Protein AF-A0A4Q5QI36-F1 (afdb_monomer)

Radius of gyration: 21.76 Å; Cα contacts (8 Å, |Δi|>4): 355; chains: 1; bounding box: 62×80×51 Å

Solvent-accessible surface area (backbone atoms only — not comparable to full-atom values): 14796 Å² total; per-residue (Å²): 143,81,88,81,86,78,83,83,77,91,85,75,80,83,80,76,72,63,52,62,67,91,68,77,52,73,36,65,41,20,37,70,65,61,63,38,72,50,68,63,51,52,63,40,48,23,47,51,51,49,54,47,53,77,42,38,65,61,26,56,36,39,59,70,73,45,67,58,65,74,35,78,66,47,61,80,45,74,47,31,76,47,81,44,52,45,66,82,57,42,58,80,94,42,50,67,62,47,51,55,38,48,55,57,46,38,69,38,72,45,76,47,77,47,66,47,100,81,70,45,83,44,67,50,78,46,55,62,37,46,76,51,67,64,94,74,80,57,87,84,35,48,32,38,40,35,28,46,44,73,56,52,46,70,60,36,54,53,45,54,41,92,87,76,63,46,70,38,68,53,25,56,44,51,44,60,52,43,60,66,42,92,43,47,58,32,28,51,50,50,47,49,54,33,52,30,56,92,69,77,59,86,88,75,56,69,66,59,54,26,38,42,60,44,38,65,93,47,52,93,48,66,68,52,38,41,62,72,46,47,48,56,28,28,58,53,24,58,39,40,44,99,62,69,62,64,78,84,45,92,91,94

Structure (mmCIF, N/CA/C/O backbone):
data_AF-A0A4Q5QI36-F1
#
_entry.id   AF-A0A4Q5QI36-F1
#
loop_
_atom_site.group_PDB
_atom_site.id
_atom_site.type_symbol
_atom_site.label_atom_id
_atom_site.label_alt_id
_atom_site.label_comp_id
_atom_site.label_asym_id
_atom_site.label_entity_id
_atom_site.label_seq_id
_atom_site.pdbx_PDB_ins_code
_atom_site.Cartn_x
_atom_site.Cartn_y
_atom_site.Cartn_z
_atom_site.occupancy
_atom_site.B_iso_or_equiv
_atom_site.auth_seq_id
_atom_site.auth_comp_id
_atom_site.auth_asym_id
_atom_site.auth_atom_id
_atom_site.pdbx_PDB_model_num
ATOM 1 N N . MET A 1 1 ? 38.134 -53.741 -18.540 1.00 41.22 1 MET A N 1
ATOM 2 C CA . MET A 1 1 ? 38.102 -52.370 -19.099 1.00 41.22 1 MET A CA 1
ATOM 3 C C . MET A 1 1 ? 36.891 -52.255 -20.006 1.00 41.22 1 MET A C 1
ATOM 5 O O . MET A 1 1 ? 36.886 -52.878 -21.055 1.00 41.22 1 MET A O 1
ATOM 9 N N . ALA A 1 2 ? 35.866 -51.510 -19.598 1.00 34.34 2 ALA A N 1
ATOM 10 C CA . ALA A 1 2 ? 34.751 -51.136 -20.464 1.00 34.34 2 ALA A CA 1
ATOM 11 C C . ALA A 1 2 ? 34.454 -49.654 -20.208 1.00 34.34 2 ALA A C 1
ATOM 13 O O . ALA A 1 2 ? 34.106 -49.267 -19.093 1.00 34.34 2 ALA A O 1
ATOM 14 N N . LYS A 1 3 ? 34.716 -48.824 -21.222 1.00 37.56 3 LYS A N 1
ATOM 15 C CA . LYS A 1 3 ? 34.447 -47.384 -21.228 1.00 37.56 3 LYS A CA 1
ATOM 16 C C . LYS A 1 3 ? 32.935 -47.176 -21.333 1.00 37.56 3 LYS A C 1
ATOM 18 O O . LYS A 1 3 ? 32.303 -47.708 -22.236 1.00 37.56 3 LYS A O 1
ATOM 23 N N . SER A 1 4 ? 32.372 -46.409 -20.403 1.00 31.91 4 SER A N 1
ATOM 24 C CA . SER A 1 4 ? 31.012 -45.876 -20.494 1.00 31.91 4 SER A CA 1
ATOM 25 C C . SER A 1 4 ? 31.078 -44.533 -21.216 1.00 31.91 4 SER A C 1
ATOM 27 O O . SER A 1 4 ? 31.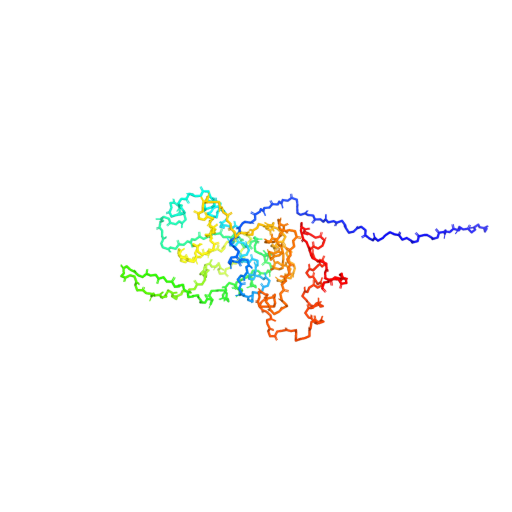404 -43.519 -20.596 1.00 31.91 4 SER A O 1
ATOM 29 N N . ASP A 1 5 ? 30.731 -44.519 -22.499 1.00 35.47 5 ASP A N 1
ATOM 30 C CA . ASP A 1 5 ? 30.507 -43.294 -23.264 1.00 35.47 5 ASP A CA 1
ATOM 31 C C . ASP A 1 5 ? 29.222 -42.605 -22.781 1.00 35.47 5 ASP A C 1
ATOM 33 O O . ASP A 1 5 ? 28.105 -42.970 -23.150 1.00 35.47 5 ASP A O 1
ATOM 37 N N . LYS A 1 6 ? 29.365 -41.586 -21.926 1.00 35.84 6 LYS A N 1
ATOM 38 C CA . LYS A 1 6 ? 28.281 -40.635 -21.652 1.00 35.84 6 LYS A CA 1
ATOM 39 C C . LYS A 1 6 ? 28.318 -39.544 -22.714 1.00 35.84 6 LYS A C 1
ATOM 41 O O . LYS A 1 6 ? 29.078 -38.586 -22.611 1.00 35.84 6 LYS A O 1
ATOM 46 N N . VAL A 1 7 ? 27.468 -39.690 -23.725 1.00 34.59 7 VAL A N 1
ATOM 47 C CA . VAL A 1 7 ? 27.177 -38.628 -24.690 1.00 34.59 7 VAL A CA 1
ATOM 48 C C . VAL A 1 7 ? 26.411 -37.520 -23.966 1.00 34.59 7 VAL A C 1
ATOM 50 O O . VAL A 1 7 ? 25.253 -37.684 -23.582 1.00 34.59 7 VAL A O 1
ATOM 53 N N . GLY A 1 8 ? 27.080 -36.389 -23.753 1.00 36.81 8 GLY A N 1
ATOM 54 C CA . GLY A 1 8 ? 26.454 -35.164 -23.277 1.00 36.81 8 GLY A CA 1
ATOM 55 C C . GLY A 1 8 ? 25.550 -34.557 -24.348 1.00 36.81 8 GLY A C 1
ATOM 56 O O . GLY A 1 8 ? 25.963 -34.359 -25.489 1.00 36.81 8 GLY A O 1
ATOM 57 N N . LYS A 1 9 ? 24.323 -34.212 -23.959 1.00 31.83 9 LYS A N 1
ATOM 58 C CA . LYS A 1 9 ? 23.523 -33.180 -24.624 1.00 31.83 9 LYS A CA 1
ATOM 59 C C . LYS A 1 9 ? 22.982 -32.237 -23.558 1.00 31.83 9 LYS A C 1
ATOM 61 O O . LYS A 1 9 ? 21.978 -32.519 -22.909 1.00 31.83 9 LYS A O 1
ATOM 66 N N . GLU A 1 10 ? 23.661 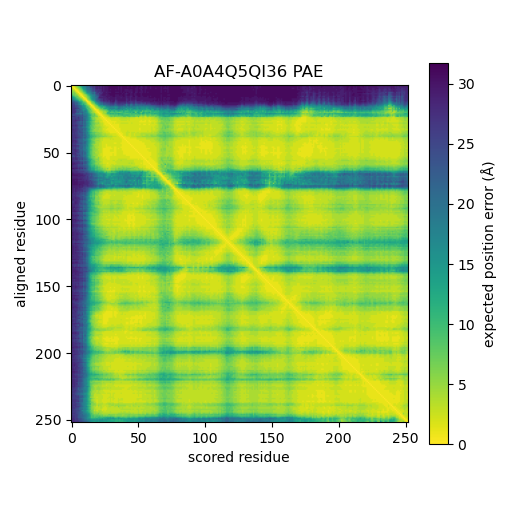-31.109 -23.380 1.00 41.34 10 GLU A N 1
ATOM 67 C CA . GLU A 1 10 ? 23.023 -29.921 -22.826 1.00 41.34 10 GLU A CA 1
ATOM 68 C C . GLU A 1 10 ? 22.033 -29.376 -23.857 1.00 41.34 10 GLU A C 1
ATOM 70 O O . GLU A 1 10 ? 22.386 -29.195 -25.020 1.00 41.34 10 GLU A O 1
ATOM 75 N N . THR A 1 11 ? 20.797 -29.107 -23.436 1.00 38.16 11 THR A N 1
ATOM 76 C CA . THR A 1 11 ? 20.191 -27.759 -23.398 1.00 38.16 11 THR A CA 1
ATOM 77 C C . THR A 1 11 ? 18.665 -27.850 -23.412 1.00 38.16 11 THR A C 1
ATOM 79 O O . THR A 1 11 ? 18.039 -27.994 -24.453 1.00 38.16 11 THR A O 1
ATOM 82 N N . VAL A 1 12 ? 18.038 -27.637 -22.252 1.00 39.81 12 VAL A N 1
ATOM 83 C CA . VAL A 1 12 ? 16.711 -27.008 -22.179 1.00 39.81 12 VAL A CA 1
ATOM 84 C C . VAL A 1 12 ? 16.737 -26.078 -20.974 1.00 39.81 12 VAL A C 1
ATOM 86 O O . VAL A 1 12 ? 16.910 -26.514 -19.838 1.00 39.81 12 VAL A O 1
ATOM 89 N N . LYS A 1 13 ? 16.626 -24.774 -21.248 1.00 42.88 13 LYS A N 1
ATOM 90 C CA . LYS A 1 13 ? 16.424 -23.687 -20.281 1.00 42.88 13 LYS A CA 1
ATOM 91 C C . LYS A 1 13 ? 15.630 -24.181 -19.066 1.00 42.88 13 LYS A C 1
ATOM 93 O O . LYS A 1 13 ? 14.534 -24.705 -19.248 1.00 42.88 13 LYS A O 1
ATOM 98 N N . ARG A 1 14 ? 16.173 -23.997 -17.851 1.00 43.84 14 ARG A N 1
ATOM 99 C CA . ARG A 1 14 ? 15.492 -24.259 -16.567 1.00 43.84 14 ARG A CA 1
ATOM 100 C C . ARG A 1 14 ? 14.017 -23.849 -16.677 1.00 43.84 14 ARG A C 1
ATOM 102 O O . ARG A 1 14 ? 13.726 -22.653 -16.679 1.00 43.84 14 ARG A O 1
ATOM 109 N N . LYS A 1 15 ? 13.096 -24.816 -16.773 1.00 44.59 15 LYS A N 1
ATOM 110 C CA . LYS A 1 15 ? 11.664 -24.574 -16.561 1.00 44.59 15 LYS A CA 1
ATOM 111 C C . LYS A 1 15 ? 11.532 -24.123 -15.107 1.00 44.59 15 LYS A C 1
ATOM 113 O O . LYS A 1 15 ? 11.528 -24.954 -14.207 1.00 44.59 15 LYS A O 1
ATOM 118 N N . ARG A 1 16 ? 11.533 -22.811 -14.859 1.00 53.97 16 ARG A N 1
ATOM 119 C CA . ARG A 1 16 ? 11.192 -22.279 -13.537 1.00 53.97 16 ARG A CA 1
ATOM 120 C C . ARG A 1 16 ? 9.712 -22.587 -13.330 1.00 53.97 16 ARG A C 1
ATOM 122 O O . ARG A 1 16 ? 8.874 -22.085 -14.072 1.00 53.97 16 ARG A O 1
ATOM 129 N N . ILE A 1 17 ? 9.418 -23.488 -12.401 1.00 58.16 17 ILE A N 1
ATOM 130 C CA . ILE A 1 17 ? 8.047 -23.816 -12.017 1.00 58.16 17 ILE A CA 1
ATOM 131 C C . ILE A 1 17 ? 7.540 -22.629 -11.198 1.00 58.16 17 ILE A C 1
ATOM 133 O O . ILE A 1 17 ? 8.128 -22.310 -10.167 1.00 58.16 17 ILE A O 1
ATOM 137 N N . ILE A 1 18 ? 6.494 -21.957 -11.681 1.00 68.12 18 ILE A N 1
ATOM 138 C CA . ILE A 1 18 ? 5.835 -20.884 -10.931 1.00 68.12 18 ILE A CA 1
ATOM 139 C C . ILE A 1 18 ? 5.087 -21.538 -9.770 1.00 68.12 18 ILE A C 1
ATOM 141 O O . ILE A 1 18 ? 4.196 -22.359 -9.996 1.00 68.12 18 ILE A O 1
ATOM 145 N N . MET A 1 19 ? 5.443 -21.180 -8.539 1.00 72.25 19 MET A N 1
ATOM 146 C CA . MET A 1 19 ? 4.764 -21.654 -7.336 1.00 72.25 19 MET A CA 1
ATOM 147 C C . MET A 1 19 ? 3.793 -20.578 -6.867 1.00 72.25 19 MET A C 1
ATOM 149 O O . MET A 1 19 ? 4.156 -19.678 -6.110 1.00 72.25 19 MET A O 1
ATOM 153 N N . LEU A 1 20 ? 2.556 -20.650 -7.359 1.00 78.75 20 LEU A N 1
ATOM 154 C CA . LEU A 1 20 ? 1.493 -19.788 -6.853 1.00 78.75 20 LEU A CA 1
ATOM 155 C C . LEU A 1 20 ? 1.064 -20.245 -5.450 1.00 78.75 20 LEU A C 1
ATOM 157 O O . LEU A 1 20 ? 1.081 -21.446 -5.180 1.00 78.75 20 LEU A O 1
ATOM 161 N N . PRO A 1 21 ? 0.624 -19.315 -4.587 1.00 76.62 21 PRO A N 1
ATOM 162 C CA . PRO A 1 21 ? 0.005 -19.661 -3.313 1.00 76.62 21 PRO A CA 1
ATOM 163 C C . PRO A 1 21 ? -1.187 -20.615 -3.488 1.00 76.62 21 PRO A C 1
ATOM 165 O O . PRO A 1 21 ? -1.976 -20.456 -4.428 1.00 76.62 21 PRO A O 1
ATOM 168 N N . GLU A 1 22 ? -1.318 -21.580 -2.572 1.00 75.31 22 GLU A N 1
ATOM 169 C CA . GLU A 1 22 ? -2.447 -22.525 -2.523 1.00 75.31 22 GLU A CA 1
ATOM 170 C C . GLU A 1 22 ? -3.771 -21.792 -2.267 1.00 75.31 22 GLU A C 1
ATOM 172 O O . GLU A 1 22 ? -4.761 -22.021 -2.962 1.00 75.31 22 GLU A O 1
ATOM 177 N N . VAL A 1 23 ? -3.757 -20.845 -1.324 1.00 82.38 23 VAL A N 1
ATOM 178 C CA . VAL A 1 23 ? -4.859 -19.915 -1.053 1.00 82.38 23 VAL A CA 1
ATOM 179 C C . VAL A 1 23 ? -4.588 -18.598 -1.771 1.00 82.38 23 VAL A C 1
ATOM 181 O O . VAL A 1 23 ? -3.482 -18.067 -1.701 1.00 82.38 23 VAL A O 1
ATOM 184 N N . LYS A 1 24 ? -5.598 -18.075 -2.471 1.00 88.19 24 LYS A N 1
ATOM 185 C CA . LYS A 1 24 ? -5.510 -16.811 -3.215 1.00 88.19 24 LYS A CA 1
ATOM 186 C C . LYS A 1 24 ? -6.563 -15.842 -2.712 1.00 88.19 24 LYS A C 1
ATOM 188 O O . LYS A 1 24 ? -7.666 -15.779 -3.261 1.00 88.19 24 LYS A O 1
ATOM 193 N N . ASN A 1 25 ? -6.209 -15.071 -1.695 1.00 93.94 25 ASN A N 1
ATOM 194 C CA . ASN A 1 25 ? -7.052 -13.982 -1.243 1.00 93.94 25 ASN A CA 1
ATOM 195 C C . ASN A 1 25 ? -6.823 -12.767 -2.135 1.00 93.94 25 ASN A C 1
ATOM 197 O O . ASN A 1 25 ? -5.700 -12.293 -2.297 1.00 93.94 25 ASN A O 1
ATOM 201 N N . TYR A 1 26 ? -7.885 -12.257 -2.751 1.00 94.94 26 TYR A N 1
ATOM 202 C CA . TYR A 1 26 ? -7.774 -11.099 -3.627 1.00 94.94 26 TYR A CA 1
ATOM 203 C C . TYR A 1 26 ? -8.018 -9.807 -2.861 1.00 94.94 26 TYR A C 1
ATOM 205 O O . TYR A 1 26 ? -9.048 -9.652 -2.213 1.00 94.94 26 TYR A O 1
ATOM 213 N N . ILE A 1 27 ? -7.090 -8.868 -3.015 1.00 96.56 27 ILE A N 1
ATOM 214 C CA . ILE A 1 27 ? -7.250 -7.481 -2.602 1.00 96.56 27 ILE A CA 1
ATOM 215 C C . ILE A 1 27 ? -7.777 -6.677 -3.772 1.00 96.56 27 ILE A C 1
ATOM 217 O O . ILE A 1 27 ? -7.239 -6.756 -4.880 1.00 96.56 27 ILE A O 1
ATOM 221 N N . ILE A 1 28 ? -8.778 -5.856 -3.499 1.00 95.81 28 ILE A N 1
ATOM 222 C CA . ILE A 1 28 ?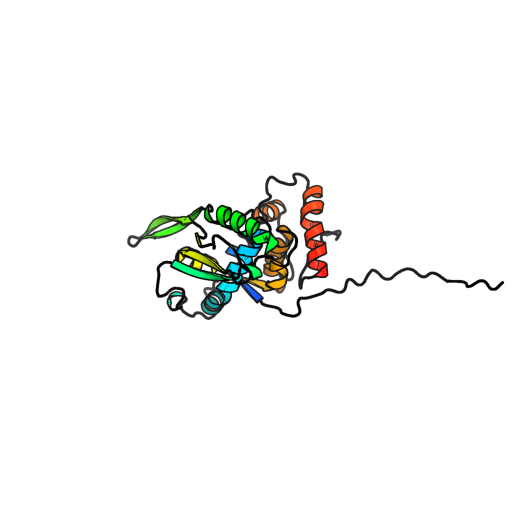 -9.178 -4.719 -4.308 1.00 95.81 28 ILE A CA 1
ATOM 223 C C . ILE A 1 28 ? -8.749 -3.459 -3.566 1.00 95.81 28 ILE A C 1
ATOM 225 O O . ILE A 1 28 ? -8.971 -3.342 -2.364 1.00 95.81 28 ILE A O 1
ATOM 229 N N . GLN A 1 29 ? -8.117 -2.524 -4.270 1.00 95.81 29 GLN A N 1
ATOM 230 C CA . GLN A 1 29 ? -7.809 -1.204 -3.724 1.00 95.81 29 GLN A CA 1
ATOM 231 C C . GLN A 1 29 ? -7.940 -0.121 -4.801 1.00 95.81 29 GLN A C 1
ATOM 233 O O . GLN A 1 29 ? -7.718 -0.413 -5.983 1.00 95.81 29 GLN A O 1
ATOM 238 N N . PRO A 1 30 ? -8.247 1.130 -4.427 1.00 95.44 30 PRO A N 1
ATOM 239 C CA . PRO A 1 30 ? -8.275 2.242 -5.370 1.00 95.44 30 PRO A CA 1
ATOM 240 C C . PRO A 1 30 ? -6.905 2.473 -6.031 1.00 95.44 30 PRO A C 1
ATOM 242 O O . PRO A 1 30 ? -5.860 2.366 -5.384 1.00 95.44 30 PRO A O 1
ATOM 245 N N . ASN A 1 31 ? -6.876 2.882 -7.302 1.00 94.75 31 ASN A N 1
ATOM 246 C CA . ASN A 1 31 ? -5.618 3.197 -7.990 1.00 94.75 31 ASN A CA 1
ATOM 247 C C . ASN A 1 31 ? -4.883 4.379 -7.352 1.00 94.75 31 ASN A C 1
ATOM 249 O O . ASN A 1 31 ? -3.656 4.421 -7.424 1.00 94.75 31 ASN A O 1
ATOM 253 N N . ARG A 1 32 ? -5.600 5.300 -6.690 1.00 93.06 32 ARG A N 1
ATOM 254 C CA . ARG A 1 32 ? -4.982 6.379 -5.903 1.00 93.06 32 ARG A CA 1
ATOM 255 C C . ARG A 1 32 ? -4.087 5.829 -4.786 1.00 93.06 32 ARG A C 1
ATOM 257 O O . ARG A 1 32 ? -3.051 6.413 -4.511 1.00 93.06 32 ARG A O 1
ATOM 264 N N . ILE A 1 33 ? -4.440 4.674 -4.215 1.00 95.00 33 ILE A N 1
ATOM 265 C CA . ILE A 1 33 ? -3.6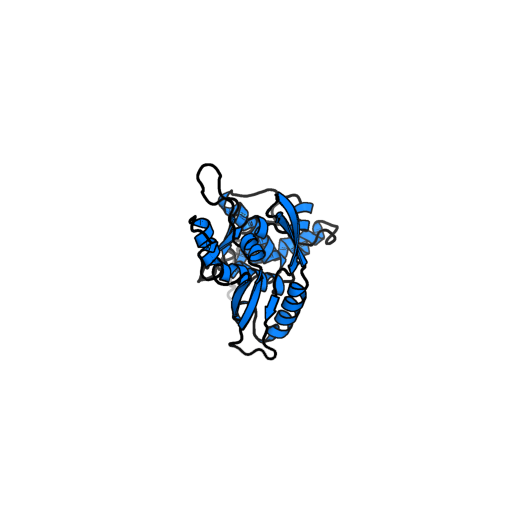43 3.977 -3.199 1.00 95.00 33 ILE A CA 1
ATOM 266 C C . ILE A 1 33 ? -2.496 3.195 -3.844 1.00 95.00 33 ILE A C 1
ATOM 268 O O . ILE A 1 33 ? -1.353 3.280 -3.399 1.00 95.00 33 ILE A O 1
ATOM 272 N N . THR A 1 34 ? -2.769 2.472 -4.934 1.00 95.31 34 THR A N 1
ATOM 273 C CA . THR A 1 34 ? -1.728 1.746 -5.684 1.00 95.31 34 THR A CA 1
ATOM 274 C C . THR A 1 34 ? -0.595 2.667 -6.124 1.00 95.31 34 THR A C 1
ATOM 276 O O . THR A 1 34 ? 0.572 2.349 -5.907 1.00 95.31 34 THR A O 1
ATOM 279 N N . ASN A 1 35 ? -0.944 3.820 -6.689 1.00 93.31 35 ASN A N 1
ATOM 280 C CA . ASN A 1 35 ? -0.005 4.773 -7.274 1.00 93.31 35 ASN A CA 1
ATOM 281 C C . ASN A 1 35 ? 0.446 5.863 -6.289 1.00 93.31 35 ASN A C 1
ATOM 283 O O . ASN A 1 35 ? 1.170 6.767 -6.700 1.00 93.31 35 ASN A O 1
ATOM 287 N N . ALA A 1 36 ? 0.027 5.798 -5.019 1.00 92.25 36 ALA A N 1
ATOM 288 C CA . ALA A 1 36 ? 0.427 6.765 -4.000 1.00 92.25 36 ALA A CA 1
ATOM 289 C C . ALA A 1 36 ? 1.954 6.816 -3.860 1.00 92.25 36 ALA A C 1
ATOM 291 O O . ALA A 1 36 ? 2.622 5.787 -3.951 1.00 92.25 36 ALA A O 1
ATOM 292 N N . VAL A 1 37 ? 2.499 8.002 -3.605 1.00 91.31 37 VAL A N 1
ATOM 293 C CA . VAL A 1 37 ? 3.936 8.218 -3.407 1.00 91.31 37 VAL A CA 1
ATOM 294 C C . VAL A 1 37 ? 4.262 8.069 -1.926 1.00 91.31 37 VAL A C 1
ATOM 296 O O . VAL A 1 37 ? 3.795 8.851 -1.103 1.00 91.31 37 VAL A O 1
ATOM 299 N N . TYR A 1 38 ? 5.051 7.053 -1.578 1.00 90.56 38 TYR A N 1
ATOM 300 C CA . TYR A 1 38 ? 5.525 6.828 -0.213 1.00 90.56 38 TYR A CA 1
ATOM 301 C C . TYR A 1 38 ? 6.795 5.961 -0.200 1.00 90.56 38 TYR A C 1
ATOM 303 O O . TYR A 1 38 ? 7.030 5.171 -1.114 1.00 90.56 38 TYR A O 1
ATOM 311 N N . SER A 1 39 ? 7.613 6.084 0.854 1.00 90.00 39 SER A N 1
ATOM 312 C CA . SER A 1 39 ? 8.855 5.310 1.028 1.00 90.00 39 SER A CA 1
ATOM 313 C C . SER A 1 39 ? 8.789 4.431 2.277 1.00 90.00 39 SER A C 1
ATOM 315 O O . SER A 1 39 ? 9.452 4.676 3.280 1.00 90.00 39 SER A O 1
ATOM 317 N N . TYR A 1 40 ? 7.951 3.397 2.225 1.00 93.81 40 TYR A N 1
ATOM 318 C CA . TYR A 1 40 ? 7.812 2.440 3.323 1.00 93.81 40 TYR A CA 1
ATOM 319 C C . TYR A 1 40 ? 8.979 1.459 3.386 1.00 93.81 40 TYR A C 1
ATOM 321 O O . TYR A 1 40 ? 9.571 1.095 2.368 1.00 93.81 40 TYR A O 1
ATOM 329 N N . THR A 1 41 ? 9.307 0.996 4.589 1.00 94.81 41 THR A N 1
ATOM 330 C CA . THR A 1 41 ? 10.112 -0.213 4.790 1.00 94.81 41 THR A CA 1
ATOM 331 C C . THR A 1 41 ? 9.310 -1.456 4.390 1.00 94.81 41 THR A C 1
ATOM 333 O O . THR A 1 41 ? 8.103 -1.395 4.154 1.00 94.81 41 THR A O 1
ATOM 336 N N . LEU A 1 42 ? 9.962 -2.621 4.324 1.00 94.75 42 LEU A N 1
ATOM 337 C CA . LEU A 1 42 ? 9.251 -3.871 4.039 1.00 94.75 42 LEU A CA 1
ATOM 338 C C . LEU A 1 42 ? 8.164 -4.160 5.086 1.00 94.75 42 LEU A C 1
ATOM 340 O O . LEU A 1 42 ? 7.078 -4.601 4.730 1.00 94.75 42 LEU A O 1
ATOM 344 N N . ILE A 1 43 ? 8.447 -3.909 6.365 1.00 95.88 43 ILE A N 1
ATOM 345 C CA . ILE A 1 43 ? 7.491 -4.163 7.448 1.00 95.88 43 ILE A CA 1
ATOM 346 C C . ILE A 1 43 ? 6.320 -3.185 7.370 1.00 95.88 43 ILE A C 1
ATOM 348 O O . ILE A 1 43 ? 5.177 -3.615 7.471 1.00 95.88 43 ILE A O 1
ATOM 352 N N . GLN A 1 44 ? 6.578 -1.905 7.100 1.00 96.62 44 GLN A N 1
ATOM 353 C CA . GLN A 1 44 ? 5.516 -0.917 6.884 1.00 96.62 44 GLN A CA 1
ATOM 354 C C . GLN A 1 44 ? 4.624 -1.287 5.691 1.00 96.62 44 GLN A C 1
ATOM 356 O O . GLN A 1 44 ? 3.403 -1.220 5.790 1.00 96.62 44 GLN A O 1
ATOM 361 N N . GLU A 1 45 ? 5.207 -1.772 4.591 1.00 96.19 45 GLU A N 1
ATOM 362 C CA . GLU A 1 45 ? 4.440 -2.250 3.435 1.00 96.19 45 GLU A CA 1
ATOM 363 C C . GLU A 1 45 ? 3.585 -3.484 3.778 1.00 96.19 45 GLU A C 1
ATOM 365 O O . GLU A 1 45 ? 2.460 -3.602 3.290 1.00 96.19 45 GLU A O 1
ATOM 370 N N . LYS A 1 46 ? 4.064 -4.382 4.650 1.00 96.56 46 LYS A N 1
ATOM 371 C CA . LYS A 1 46 ? 3.285 -5.527 5.160 1.00 96.56 46 LYS A CA 1
ATOM 372 C C . LYS A 1 46 ? 2.162 -5.110 6.102 1.00 96.56 46 LYS A C 1
ATOM 374 O O . LYS A 1 46 ? 1.067 -5.657 6.004 1.00 96.56 46 LYS A O 1
ATOM 379 N N . ILE A 1 47 ? 2.409 -4.138 6.982 1.00 97.31 47 ILE A N 1
ATOM 380 C CA . ILE A 1 47 ? 1.374 -3.542 7.838 1.00 97.31 47 ILE A CA 1
ATOM 381 C C . ILE A 1 47 ? 0.288 -2.935 6.949 1.00 97.31 47 ILE A C 1
ATOM 383 O O . ILE A 1 47 ? -0.882 -3.275 7.088 1.00 97.31 47 ILE A O 1
ATOM 387 N N . PHE A 1 48 ? 0.672 -2.105 5.978 1.00 96.88 48 PHE A N 1
ATOM 388 C CA . PHE A 1 48 ? -0.273 -1.461 5.071 1.00 96.88 48 PHE A CA 1
ATOM 389 C C . PHE A 1 48 ? -1.056 -2.469 4.217 1.00 96.88 48 PHE A C 1
ATOM 391 O O . PHE A 1 48 ? -2.267 -2.351 4.057 1.00 96.88 48 PHE A O 1
ATOM 398 N N . THR A 1 49 ? -0.390 -3.507 3.706 1.00 96.94 49 THR A N 1
ATOM 399 C CA . THR A 1 49 ? -1.050 -4.578 2.943 1.00 96.94 49 THR A CA 1
ATOM 400 C C . THR A 1 49 ? -2.040 -5.361 3.812 1.00 96.94 49 THR A C 1
ATOM 402 O O . THR A 1 49 ? -3.131 -5.677 3.340 1.00 96.94 49 THR A O 1
ATOM 405 N N . ALA A 1 50 ? -1.715 -5.618 5.083 1.00 97.25 50 ALA A N 1
ATOM 406 C CA . ALA A 1 50 ? -2.647 -6.214 6.038 1.00 97.25 50 ALA A CA 1
ATOM 407 C C . ALA A 1 50 ? -3.840 -5.287 6.331 1.00 97.25 50 ALA A C 1
ATOM 409 O O . ALA A 1 50 ? -4.974 -5.747 6.286 1.00 97.25 50 ALA A O 1
ATOM 410 N N . ILE A 1 51 ? -3.628 -3.981 6.532 1.00 96.94 51 ILE A N 1
ATOM 411 C CA . ILE A 1 51 ? -4.726 -3.006 6.684 1.00 96.94 51 ILE A CA 1
ATOM 412 C C . ILE A 1 51 ? -5.685 -3.090 5.489 1.00 96.94 51 ILE A C 1
ATOM 414 O O . ILE A 1 51 ? -6.888 -3.261 5.674 1.00 96.94 51 ILE A O 1
ATOM 418 N N . MET A 1 52 ? -5.158 -3.059 4.261 1.00 97.00 52 MET A N 1
ATOM 419 C CA . MET A 1 52 ? -5.980 -3.170 3.051 1.00 97.00 52 MET A CA 1
ATOM 420 C C . MET A 1 52 ? -6.716 -4.513 2.942 1.00 97.00 52 MET A C 1
ATOM 422 O O . MET A 1 52 ? -7.816 -4.557 2.392 1.00 97.00 52 MET A O 1
ATOM 426 N N . PHE A 1 53 ? -6.147 -5.600 3.474 1.00 96.50 53 PHE A N 1
ATOM 427 C CA . PHE A 1 53 ? -6.812 -6.904 3.554 1.00 96.50 53 PHE A CA 1
ATOM 428 C C . PHE A 1 53 ? -8.013 -6.891 4.502 1.00 96.50 53 PHE A C 1
ATOM 430 O O . PHE A 1 53 ? -9.098 -7.330 4.125 1.00 96.50 53 PHE A O 1
ATOM 437 N N . TYR A 1 54 ? -7.864 -6.310 5.690 1.00 94.69 54 TYR A N 1
ATOM 438 C CA . TYR A 1 54 ? -8.963 -6.203 6.654 1.00 94.69 54 TYR A CA 1
ATOM 439 C C . TYR A 1 54 ? -10.031 -5.175 6.234 1.00 94.69 54 TYR A C 1
ATOM 441 O O . TYR A 1 54 ? -11.162 -5.237 6.706 1.00 94.69 54 TYR A O 1
ATOM 449 N N . LEU A 1 55 ? -9.716 -4.286 5.287 1.00 94.50 55 LEU A N 1
ATOM 450 C CA . LEU A 1 55 ? -10.668 -3.365 4.655 1.00 94.50 55 LEU A CA 1
ATOM 451 C C . LEU A 1 55 ? -11.394 -3.955 3.429 1.00 94.50 55 LEU A C 1
ATOM 453 O O . LEU A 1 55 ? -12.148 -3.245 2.766 1.00 94.50 55 LEU A O 1
ATOM 457 N N . GLN A 1 56 ? -11.216 -5.237 3.088 1.00 94.06 56 GLN A N 1
ATOM 458 C CA . GLN A 1 56 ? -11.869 -5.793 1.892 1.00 94.06 56 GLN A CA 1
ATOM 459 C C . GLN A 1 56 ? -13.394 -5.838 1.985 1.00 94.06 56 GLN A C 1
ATOM 461 O O . GLN A 1 56 ? -14.066 -5.654 0.973 1.00 94.06 56 GLN A O 1
ATOM 466 N N . GLU A 1 57 ? -13.951 -6.069 3.172 1.00 89.75 57 GLU A N 1
ATOM 467 C CA . GLU A 1 57 ? -15.400 -6.056 3.387 1.00 89.75 57 GLU A CA 1
ATOM 468 C C . GLU A 1 57 ? -16.010 -4.688 2.997 1.00 89.75 57 GLU A C 1
ATOM 470 O O . GLU A 1 57 ? -16.785 -4.661 2.031 1.00 89.75 57 GLU A O 1
ATOM 475 N N . PRO A 1 58 ? -15.569 -3.547 3.574 1.00 88.81 58 PRO A N 1
ATOM 476 C CA . PRO A 1 58 ? -16.093 -2.238 3.191 1.00 88.81 58 PRO A CA 1
ATOM 477 C C . PRO A 1 58 ? -15.810 -1.863 1.729 1.00 88.81 58 PRO A C 1
ATOM 479 O O . PRO A 1 58 ? -16.659 -1.261 1.068 1.00 88.81 58 PRO A O 1
ATOM 482 N N . ILE A 1 59 ? -14.659 -2.258 1.174 1.00 89.88 59 ILE A N 1
ATOM 483 C CA . ILE A 1 59 ? -14.325 -2.006 -0.240 1.00 89.88 59 ILE A CA 1
ATOM 484 C C . ILE A 1 59 ? -15.304 -2.723 -1.173 1.00 89.88 59 ILE A C 1
ATOM 486 O O . ILE A 1 59 ? -15.823 -2.133 -2.124 1.00 89.88 59 ILE A O 1
ATOM 490 N N . ASN A 1 60 ? -15.598 -3.994 -0.896 1.00 89.62 60 ASN A N 1
ATOM 491 C CA . ASN A 1 60 ? -16.540 -4.771 -1.695 1.00 89.62 60 ASN A CA 1
ATOM 492 C C . ASN A 1 60 ? -17.960 -4.194 -1.627 1.00 89.62 60 ASN A C 1
ATOM 494 O O . ASN A 1 60 ? -18.697 -4.274 -2.611 1.00 89.62 60 ASN A O 1
ATOM 498 N N . GLN A 1 61 ? -18.346 -3.593 -0.500 1.00 84.50 61 GLN A N 1
ATOM 499 C CA . GLN A 1 61 ? -19.613 -2.874 -0.391 1.00 84.50 61 GLN A CA 1
ATOM 500 C C . GLN A 1 61 ? -19.623 -1.568 -1.193 1.00 84.50 61 GLN A C 1
ATOM 502 O O . GLN A 1 61 ? -20.570 -1.334 -1.950 1.00 84.50 61 GLN A O 1
ATOM 507 N N . SER A 1 62 ? -18.543 -0.780 -1.121 1.00 81.12 62 SER A N 1
ATOM 508 C CA . SER A 1 62 ? -18.362 0.437 -1.931 1.00 81.12 62 SER A CA 1
ATOM 509 C C . SER A 1 62 ? -18.531 0.142 -3.429 1.00 81.12 62 SER A C 1
ATOM 511 O O . SER A 1 62 ? -19.255 0.847 -4.147 1.00 81.12 62 SER A O 1
ATOM 513 N N . MET A 1 63 ? -17.968 -0.982 -3.893 1.00 82.81 63 MET A N 1
ATOM 514 C CA . MET A 1 63 ? -18.114 -1.459 -5.272 1.00 82.81 63 MET A CA 1
ATOM 515 C C . MET A 1 63 ? -19.548 -1.838 -5.665 1.00 82.81 63 MET A C 1
ATOM 517 O O . MET A 1 63 ? -19.899 -1.721 -6.838 1.00 82.81 63 MET A O 1
ATOM 521 N N . LYS A 1 64 ? -20.374 -2.299 -4.720 1.00 83.00 64 LYS A N 1
ATOM 522 C CA . LYS A 1 64 ? -21.761 -2.738 -4.963 1.00 83.00 64 LYS A CA 1
ATOM 523 C C . LYS A 1 64 ? -22.785 -1.599 -4.918 1.00 83.00 64 LYS A C 1
ATOM 525 O O . LYS A 1 64 ? -23.978 -1.872 -4.960 1.00 83.00 64 LYS A O 1
ATOM 530 N N . ASN A 1 65 ? -22.342 -0.341 -4.838 1.00 70.12 65 ASN A N 1
ATOM 531 C CA . ASN A 1 65 ? -23.213 0.827 -4.634 1.00 70.12 65 ASN A CA 1
ATOM 532 C C . ASN A 1 65 ? -24.008 0.788 -3.320 1.00 70.12 65 ASN A C 1
ATOM 534 O O . ASN A 1 65 ? -25.000 1.499 -3.181 1.00 70.12 65 ASN A O 1
ATOM 538 N N . VAL A 1 66 ? -23.562 -0.009 -2.347 1.00 70.50 66 VAL A N 1
ATOM 539 C CA . VAL A 1 66 ? -24.102 0.050 -0.989 1.00 70.50 66 VAL A CA 1
ATOM 540 C C . VAL A 1 66 ? -23.518 1.286 -0.315 1.00 70.50 66 VAL A C 1
ATOM 542 O O . VAL A 1 66 ? -22.339 1.600 -0.490 1.00 70.50 66 VAL A O 1
ATOM 545 N N . ASN A 1 67 ? -24.352 2.017 0.423 1.00 64.56 67 ASN A N 1
ATOM 546 C CA . ASN A 1 67 ? -23.902 3.187 1.157 1.00 64.56 67 ASN A CA 1
ATOM 547 C C . ASN A 1 67 ? -22.942 2.741 2.272 1.00 64.56 67 ASN A C 1
ATOM 549 O O . ASN A 1 67 ? -23.372 2.202 3.288 1.00 64.56 67 ASN A O 1
ATOM 553 N N . ILE A 1 68 ? -21.644 2.982 2.076 1.00 63.78 68 ILE A N 1
ATOM 554 C CA . ILE A 1 68 ? -20.582 2.626 3.028 1.00 63.78 68 ILE A CA 1
ATOM 555 C C . ILE A 1 68 ? -20.786 3.255 4.408 1.00 63.78 68 ILE A C 1
ATOM 557 O O . ILE A 1 68 ? -20.314 2.711 5.398 1.00 63.78 68 ILE A O 1
ATOM 561 N N . HIS A 1 69 ? -21.524 4.365 4.507 1.00 60.47 69 HIS A N 1
ATOM 562 C CA . HIS A 1 69 ? -21.819 5.002 5.787 1.00 60.47 69 HIS A CA 1
ATOM 563 C C . HIS A 1 69 ? -22.839 4.219 6.626 1.00 60.47 69 HIS A C 1
ATOM 565 O O . HIS A 1 69 ? -23.044 4.581 7.779 1.00 60.47 69 HIS A O 1
ATOM 571 N N . GLN A 1 70 ? -23.472 3.177 6.071 1.00 55.97 70 GLN A N 1
ATOM 572 C CA . GLN A 1 70 ? -24.376 2.262 6.783 1.00 55.97 70 GLN A CA 1
ATOM 573 C C . GLN A 1 70 ? -23.659 1.034 7.360 1.00 55.97 70 GLN A C 1
ATOM 575 O O . GLN A 1 70 ? -24.275 0.235 8.061 1.00 55.97 70 GLN A O 1
ATOM 580 N N . LEU A 1 71 ? -22.368 0.866 7.070 1.00 63.47 71 LEU A N 1
ATOM 581 C CA . LEU A 1 71 ? -21.565 -0.204 7.644 1.00 63.47 71 LEU A CA 1
ATOM 582 C C . LEU A 1 71 ? -21.343 0.012 9.133 1.00 63.47 71 LEU A C 1
ATOM 584 O O . LEU A 1 71 ? -21.010 1.123 9.539 1.00 63.47 71 LEU A O 1
ATOM 588 N N . ASP A 1 72 ? -21.381 -1.076 9.910 1.00 61.09 72 ASP A N 1
ATOM 589 C CA . ASP A 1 72 ? -21.093 -1.063 11.352 1.00 61.09 72 ASP A CA 1
ATOM 590 C C . ASP A 1 72 ? -19.779 -0.331 11.675 1.00 61.09 72 ASP A C 1
ATOM 592 O O . ASP A 1 72 ? -19.699 0.426 12.647 1.00 61.09 72 ASP A O 1
ATOM 596 N N . LEU A 1 73 ? -18.780 -0.503 10.799 1.00 61.03 73 LEU A N 1
ATOM 597 C CA . LEU A 1 73 ? -17.460 0.123 10.873 1.00 61.03 73 LEU A CA 1
ATOM 598 C C . LEU A 1 73 ? -17.502 1.665 10.788 1.00 61.03 73 LEU A C 1
ATOM 600 O O . LEU A 1 73 ? -16.602 2.323 11.299 1.00 61.03 73 LEU A O 1
ATOM 604 N N . PHE A 1 74 ? -18.542 2.235 10.171 1.00 60.09 74 PHE A N 1
ATOM 605 C CA . PHE A 1 74 ? -18.687 3.658 9.835 1.00 60.09 74 PHE A CA 1
ATOM 606 C C . PHE A 1 74 ? -19.909 4.350 10.470 1.00 60.09 74 PHE A C 1
ATOM 608 O O . PHE A 1 74 ? -20.024 5.578 10.369 1.00 60.09 74 PHE A O 1
ATOM 615 N N . THR A 1 75 ? -20.818 3.595 11.099 1.00 55.88 75 THR A N 1
ATOM 616 C CA . THR A 1 75 ? -22.070 4.104 11.697 1.00 55.88 75 THR A CA 1
ATOM 617 C C . THR A 1 75 ? -21.955 4.564 13.148 1.00 55.88 75 THR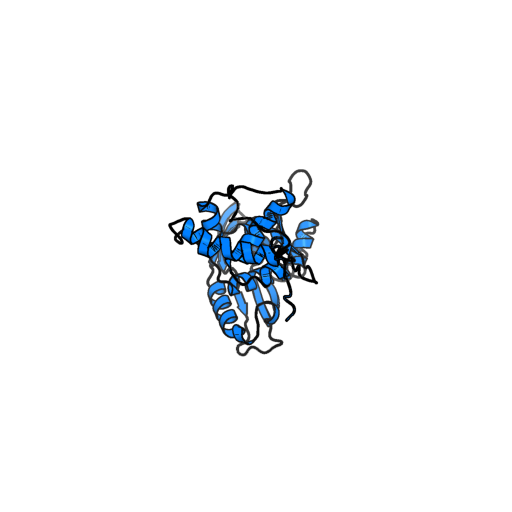 A C 1
ATOM 619 O O . THR A 1 75 ? -22.752 5.391 13.578 1.00 55.88 75 THR A O 1
ATOM 622 N N . LYS A 1 76 ? -21.020 4.016 13.937 1.00 59.94 76 LYS A N 1
ATOM 623 C CA . LYS A 1 76 ? -21.026 4.177 15.409 1.00 59.94 76 LYS A CA 1
ATOM 624 C C . LYS A 1 76 ? -20.007 5.187 15.942 1.00 59.94 76 LYS A C 1
ATOM 626 O O . LYS A 1 76 ? -20.089 5.574 17.103 1.00 59.94 76 LYS A O 1
ATOM 631 N N . SER A 1 77 ? -19.035 5.593 15.129 1.00 67.25 77 SER A N 1
ATOM 632 C CA . SER A 1 77 ? -17.938 6.460 15.554 1.00 67.25 77 SER A CA 1
ATOM 633 C C . SER A 1 77 ? -17.377 7.252 14.375 1.00 67.25 77 SER A C 1
ATOM 635 O O . SER A 1 77 ? -17.371 6.777 13.242 1.00 67.25 77 SER A O 1
ATOM 637 N N . GLU A 1 78 ? -16.836 8.437 14.662 1.00 78.69 78 GLU A N 1
ATOM 638 C CA . GLU A 1 78 ? -15.996 9.214 13.735 1.00 78.69 78 GLU A CA 1
ATOM 639 C C . GLU A 1 78 ? -14.667 8.511 13.405 1.00 78.69 78 GLU A C 1
ATOM 641 O O . GLU A 1 78 ? -13.899 8.967 12.554 1.00 78.69 78 GLU A O 1
ATOM 646 N N . LYS A 1 79 ? -14.379 7.389 14.074 1.00 86.75 79 LYS A N 1
ATOM 647 C CA . LYS A 1 79 ? -13.167 6.603 13.895 1.00 86.75 79 LYS A CA 1
ATOM 648 C C . LYS A 1 79 ? -13.476 5.166 13.503 1.00 86.75 79 LYS A C 1
ATOM 650 O O . LYS A 1 79 ? -14.363 4.520 14.055 1.00 86.75 79 LYS A O 1
ATOM 655 N N . VAL A 1 80 ? -12.668 4.657 12.587 1.00 90.12 80 VAL A N 1
ATOM 656 C CA . VAL A 1 80 ? -12.668 3.277 12.115 1.00 90.12 80 VAL A CA 1
ATOM 657 C C . VAL A 1 80 ? -11.594 2.504 12.869 1.00 90.12 80 VAL A C 1
ATOM 659 O O . VAL A 1 80 ? -10.454 2.964 12.957 1.00 90.12 80 VAL A O 1
ATOM 662 N N . ARG A 1 81 ? -11.948 1.330 13.404 1.00 92.69 81 ARG A N 1
ATOM 663 C CA . ARG A 1 81 ? -11.035 0.450 14.148 1.00 92.69 81 ARG A CA 1
ATOM 664 C C . ARG A 1 81 ? -10.896 -0.904 13.468 1.00 92.69 81 ARG A C 1
ATOM 666 O O . ARG A 1 81 ? -11.895 -1.542 13.154 1.00 92.69 81 ARG A O 1
ATOM 673 N N . LEU A 1 82 ? -9.658 -1.353 13.293 1.00 93.62 82 LEU A N 1
ATOM 674 C CA . LEU A 1 82 ? -9.311 -2.667 12.757 1.00 93.62 82 LEU A CA 1
ATOM 675 C C . LEU A 1 82 ? -8.464 -3.417 13.780 1.00 93.62 82 LEU A C 1
ATOM 677 O O . LEU A 1 82 ? -7.476 -2.880 14.273 1.00 93.62 82 LEU A O 1
ATOM 681 N N . THR A 1 83 ? -8.809 -4.668 14.063 1.00 95.00 83 THR A N 1
ATOM 682 C CA . THR A 1 83 ? -7.988 -5.551 14.898 1.00 95.00 83 THR A CA 1
ATOM 683 C C . THR A 1 83 ? -7.260 -6.538 14.000 1.00 95.00 83 THR A C 1
ATOM 685 O O . THR A 1 83 ? -7.900 -7.332 13.314 1.00 95.00 83 THR A O 1
ATOM 688 N N . ILE A 1 84 ? -5.927 -6.485 13.994 1.00 95.31 84 ILE A N 1
ATOM 689 C CA . ILE A 1 84 ? -5.085 -7.340 13.149 1.00 95.31 84 ILE A CA 1
ATOM 690 C C . ILE A 1 84 ? -4.179 -8.200 14.039 1.00 95.31 84 ILE A C 1
ATOM 692 O O . ILE A 1 84 ? -3.395 -7.648 14.815 1.00 95.31 84 ILE A O 1
ATOM 696 N N . PRO A 1 85 ? -4.217 -9.539 13.926 1.00 95.25 85 PRO A N 1
ATOM 697 C CA . PRO A 1 85 ? -3.267 -10.408 14.611 1.00 95.25 85 PRO A CA 1
ATOM 698 C C . PRO A 1 85 ? -1.834 -10.131 14.142 1.00 95.25 85 PRO A C 1
ATOM 700 O O . PRO A 1 85 ? -1.564 -10.101 12.941 1.00 95.25 85 PRO A O 1
ATOM 703 N N . LEU A 1 86 ? -0.879 -9.993 15.068 1.00 93.44 86 LEU A N 1
ATOM 704 C CA . LEU A 1 86 ? 0.514 -9.666 14.719 1.00 93.44 86 LEU A CA 1
ATOM 705 C C . LEU A 1 86 ? 1.163 -10.721 13.807 1.00 93.44 86 LEU A C 1
ATOM 707 O O . LEU A 1 86 ? 2.004 -10.388 12.968 1.00 93.44 86 LEU A O 1
ATOM 711 N N . ARG A 1 87 ? 0.717 -11.978 13.916 1.00 91.62 87 ARG A N 1
ATOM 712 C CA . ARG A 1 87 ? 1.165 -13.098 13.075 1.00 91.62 87 ARG A CA 1
ATOM 713 C C . ARG A 1 87 ? 0.856 -12.918 11.585 1.00 91.62 87 ARG A C 1
ATOM 715 O O . ARG A 1 87 ? 1.551 -13.506 10.762 1.00 91.62 87 ARG A O 1
ATOM 722 N N . GLU A 1 88 ? -0.154 -12.114 11.240 1.00 90.69 88 GLU A N 1
ATOM 723 C CA . GLU A 1 88 ? -0.475 -11.782 9.843 1.00 90.69 88 GLU A CA 1
ATOM 724 C C . GLU A 1 88 ? 0.580 -10.845 9.240 1.00 90.69 88 GLU A C 1
ATOM 726 O O . GLU A 1 88 ? 0.805 -10.836 8.033 1.00 90.69 88 GLU A O 1
ATOM 731 N N . ILE A 1 89 ? 1.252 -10.048 10.076 1.00 92.12 89 ILE A N 1
ATOM 732 C CA . ILE A 1 89 ? 2.217 -9.031 9.646 1.00 92.12 89 ILE A CA 1
ATOM 733 C C . ILE A 1 89 ? 3.629 -9.620 9.592 1.00 92.12 89 ILE A C 1
ATOM 735 O O . ILE A 1 89 ? 4.349 -9.447 8.603 1.00 92.12 89 ILE A O 1
ATOM 739 N N . ALA A 1 90 ? 4.050 -10.300 10.661 1.00 91.19 90 ALA A N 1
ATOM 740 C CA . ALA A 1 90 ? 5.404 -10.826 10.777 1.00 91.19 90 ALA A CA 1
ATOM 741 C C . ALA A 1 90 ? 5.493 -12.039 11.713 1.00 91.19 90 ALA A C 1
ATOM 743 O O . ALA A 1 90 ? 4.546 -12.416 12.395 1.00 91.19 90 ALA A O 1
ATOM 744 N N . LYS A 1 91 ? 6.676 -12.661 11.755 1.00 91.31 91 LYS A N 1
ATOM 745 C CA . LYS A 1 91 ? 6.970 -13.740 12.708 1.00 91.31 91 LYS A CA 1
ATOM 746 C C . LYS A 1 91 ? 7.197 -13.161 14.114 1.00 91.31 91 LYS A C 1
ATOM 748 O O . LYS A 1 91 ? 7.737 -12.059 14.196 1.00 91.31 91 LYS A O 1
ATOM 753 N N . PRO A 1 92 ? 6.951 -13.925 15.199 1.00 89.88 92 PRO A N 1
ATOM 754 C CA . PRO A 1 92 ? 7.101 -13.438 16.578 1.00 89.88 92 PRO A CA 1
ATOM 755 C C . PRO A 1 92 ? 8.437 -12.746 16.882 1.00 89.88 92 PRO A C 1
ATOM 757 O O . PRO A 1 92 ? 8.467 -11.682 17.488 1.00 89.88 92 PRO A O 1
ATOM 760 N N . ARG A 1 93 ? 9.552 -13.280 16.362 1.00 90.88 93 ARG A N 1
ATOM 761 C CA . ARG A 1 93 ? 10.896 -12.690 16.533 1.00 90.88 93 ARG A CA 1
ATOM 762 C C . ARG A 1 93 ? 11.059 -11.271 15.966 1.00 90.88 93 ARG A C 1
ATOM 764 O O . ARG A 1 93 ? 12.049 -10.624 16.266 1.00 90.88 93 ARG A O 1
ATOM 771 N N . GLN A 1 94 ? 10.146 -10.830 15.100 1.00 92.06 94 GLN A N 1
ATOM 772 C CA . GLN A 1 94 ? 10.181 -9.526 14.432 1.00 92.06 94 GLN A CA 1
ATOM 773 C C . GLN A 1 94 ? 9.175 -8.539 15.037 1.00 92.06 94 GLN A C 1
ATOM 775 O O . GLN A 1 94 ? 9.040 -7.432 14.529 1.00 92.06 94 GLN A O 1
ATOM 780 N N . TYR A 1 95 ? 8.448 -8.906 16.098 1.00 92.12 95 TYR A N 1
ATOM 781 C CA . TYR A 1 95 ? 7.432 -8.026 16.685 1.00 92.12 95 TYR A CA 1
ATOM 782 C C . TYR A 1 95 ? 8.013 -6.708 17.224 1.00 92.12 95 TYR A C 1
ATOM 784 O O . TYR A 1 95 ? 7.334 -5.687 17.155 1.00 92.12 95 TYR A O 1
ATOM 792 N N . GLY A 1 96 ? 9.282 -6.693 17.653 1.00 91.75 96 GLY A N 1
ATOM 793 C CA . GLY A 1 96 ? 9.999 -5.449 17.964 1.00 91.75 96 GLY A CA 1
ATOM 794 C C . GLY A 1 96 ? 10.098 -4.517 16.750 1.00 91.75 96 GLY A C 1
ATOM 795 O O . GLY A 1 96 ? 9.641 -3.379 16.809 1.00 91.75 96 GLY A O 1
ATOM 796 N N . GLU A 1 97 ? 10.574 -5.036 15.612 1.00 93.75 97 GLU A N 1
ATOM 797 C CA . GLU A 1 97 ? 10.657 -4.281 14.351 1.00 93.75 97 GLU A CA 1
ATOM 798 C C . GLU A 1 97 ? 9.267 -3.825 13.854 1.00 93.75 97 GLU A C 1
ATOM 800 O O . GLU A 1 97 ? 9.124 -2.752 13.269 1.00 93.75 97 GLU A O 1
ATOM 805 N N . VAL A 1 98 ? 8.216 -4.624 14.093 1.00 95.25 98 VAL A N 1
ATOM 806 C CA . VAL A 1 98 ? 6.823 -4.249 13.784 1.00 95.25 98 VAL A CA 1
ATOM 807 C C . VAL A 1 98 ? 6.376 -3.053 14.622 1.00 95.25 98 VAL A C 1
ATOM 809 O O . VAL A 1 98 ? 5.787 -2.123 14.073 1.00 95.25 98 VAL A O 1
ATOM 812 N N . LYS A 1 99 ? 6.685 -3.039 15.922 1.00 94.31 99 LYS A N 1
ATOM 813 C CA . LYS A 1 99 ? 6.345 -1.925 16.817 1.00 94.31 99 LYS A CA 1
ATOM 814 C C . LYS A 1 99 ? 7.057 -0.635 16.401 1.00 94.31 99 LYS A C 1
ATOM 816 O O . LYS A 1 99 ? 6.412 0.407 16.320 1.00 94.31 99 LYS A O 1
ATOM 821 N N . GLU A 1 100 ? 8.340 -0.709 16.053 1.00 95.00 100 GLU A N 1
ATOM 822 C CA . GLU A 1 100 ? 9.099 0.436 15.523 1.00 95.00 100 GLU A CA 1
ATOM 823 C C . GLU A 1 100 ? 8.508 0.954 14.202 1.00 95.00 100 GLU A C 1
ATOM 825 O O . GLU A 1 100 ? 8.323 2.159 14.016 1.00 95.00 100 GLU A O 1
ATOM 830 N N . ALA A 1 101 ? 8.149 0.048 13.288 1.00 96.44 101 ALA A N 1
ATOM 831 C CA . ALA A 1 101 ? 7.503 0.407 12.030 1.00 96.44 101 ALA A CA 1
ATOM 832 C C . ALA A 1 101 ? 6.157 1.118 12.252 1.00 96.44 101 ALA A C 1
ATOM 834 O O . ALA A 1 101 ? 5.883 2.111 11.576 1.00 96.44 101 ALA A O 1
ATOM 835 N N . MET A 1 102 ? 5.348 0.650 13.209 1.00 96.25 102 MET A N 1
ATOM 836 C CA . MET A 1 102 ? 4.082 1.281 13.602 1.00 96.25 102 MET A CA 1
ATOM 837 C C . MET A 1 102 ? 4.296 2.663 14.217 1.00 96.25 102 MET A C 1
ATOM 839 O O . MET A 1 102 ? 3.586 3.593 13.853 1.00 96.25 102 MET A O 1
ATOM 843 N N . GLN A 1 103 ? 5.301 2.835 15.081 1.00 95.12 103 GLN A N 1
ATOM 844 C CA . GLN A 1 103 ? 5.651 4.147 15.640 1.00 95.12 103 GLN A CA 1
ATOM 845 C C . GLN A 1 103 ? 6.015 5.150 14.538 1.00 95.12 103 GLN A C 1
ATOM 847 O O . GLN A 1 103 ? 5.527 6.278 14.536 1.00 95.12 103 GLN A O 1
ATOM 852 N N . GLN A 1 104 ? 6.815 4.730 13.555 1.00 95.25 104 GLN A N 1
ATOM 853 C CA . GLN A 1 104 ? 7.145 5.568 12.399 1.00 95.25 104 GLN A CA 1
ATOM 854 C C . GLN A 1 104 ? 5.906 5.889 11.549 1.00 95.25 104 GLN A C 1
ATOM 856 O O . GLN A 1 104 ? 5.739 7.026 11.115 1.00 95.25 104 GLN A O 1
ATOM 861 N N . MET A 1 105 ? 5.021 4.909 11.327 1.00 95.81 105 MET A N 1
ATOM 862 C CA . MET A 1 105 ? 3.770 5.119 10.588 1.00 95.81 105 MET A CA 1
ATOM 863 C C . MET A 1 105 ? 2.797 6.042 11.329 1.00 95.81 105 MET A C 1
ATOM 865 O O . MET A 1 105 ? 2.105 6.824 10.681 1.00 95.81 105 MET A O 1
ATOM 869 N N . ALA A 1 106 ? 2.773 5.998 12.664 1.00 94.88 106 ALA A N 1
ATOM 870 C CA . ALA A 1 106 ? 1.964 6.892 13.488 1.00 94.88 106 ALA A CA 1
ATOM 871 C C . ALA A 1 106 ? 2.368 8.359 13.297 1.00 94.88 106 ALA A C 1
ATOM 873 O O . ALA A 1 106 ? 1.521 9.243 13.350 1.00 94.88 106 ALA A O 1
ATOM 874 N N . GLY A 1 107 ? 3.645 8.629 13.012 1.00 93.69 107 GLY A N 1
ATOM 875 C CA . GLY A 1 107 ? 4.152 9.972 12.721 1.00 93.69 107 GLY A CA 1
ATOM 876 C C . GLY A 1 107 ? 3.769 10.530 11.344 1.00 93.69 107 GLY A C 1
ATOM 877 O O . GLY A 1 107 ? 4.086 11.683 11.053 1.00 93.69 107 GLY A O 1
ATOM 878 N N . ILE A 1 108 ? 3.105 9.754 10.477 1.00 93.19 108 ILE A N 1
ATOM 879 C CA . ILE A 1 108 ? 2.717 10.215 9.139 1.00 93.19 108 ILE A CA 1
ATOM 880 C C . ILE A 1 108 ? 1.514 11.150 9.252 1.00 93.19 108 ILE A C 1
ATOM 882 O O . ILE A 1 108 ? 0.391 10.708 9.495 1.00 93.19 108 ILE A O 1
ATOM 886 N N . VAL A 1 109 ? 1.749 12.439 9.013 1.00 92.38 109 VAL A N 1
ATOM 887 C CA . VAL A 1 109 ? 0.706 13.466 8.944 1.00 92.38 109 VAL A CA 1
ATOM 888 C C . VAL A 1 109 ? 0.198 13.601 7.511 1.00 92.38 109 VAL A C 1
ATOM 890 O O . VAL A 1 109 ? 0.978 13.753 6.570 1.00 92.38 109 VAL A O 1
ATOM 893 N N . ILE A 1 110 ? -1.120 13.600 7.349 1.00 90.56 110 ILE A N 1
ATOM 894 C CA . ILE A 1 110 ? -1.808 13.814 6.078 1.00 90.56 110 ILE A CA 1
ATOM 895 C C . ILE A 1 110 ? -2.674 15.075 6.124 1.00 90.56 110 ILE A C 1
ATOM 897 O O . ILE A 1 110 ? -3.140 15.512 7.178 1.00 90.56 110 ILE A O 1
ATOM 901 N N . ASN A 1 111 ? -2.891 15.657 4.945 1.00 91.88 111 ASN A N 1
ATOM 902 C CA . ASN A 1 111 ? -3.734 16.831 4.749 1.00 91.88 111 ASN A CA 1
ATOM 903 C C . ASN A 1 111 ? -4.897 16.451 3.835 1.00 91.88 111 ASN A C 1
ATOM 905 O O . ASN A 1 111 ? -4.680 16.158 2.661 1.00 91.88 111 ASN A O 1
ATOM 909 N N . ILE A 1 112 ? -6.120 16.483 4.358 1.00 89.44 112 ILE A N 1
ATOM 910 C CA . ILE A 1 112 ? -7.325 16.139 3.600 1.00 89.44 112 ILE A CA 1
ATOM 911 C C . ILE A 1 112 ? -8.105 17.426 3.314 1.00 89.44 112 ILE A C 1
ATOM 913 O O . ILE A 1 112 ? -8.638 18.028 4.252 1.00 89.44 112 ILE A O 1
ATOM 917 N N . PRO A 1 113 ? -8.155 17.900 2.056 1.00 90.31 113 PRO A N 1
ATOM 918 C CA . PRO A 1 113 ? -8.977 19.046 1.692 1.00 90.31 113 PRO A CA 1
ATOM 919 C C . PRO A 1 113 ? -10.468 18.679 1.725 1.00 90.31 113 PRO A C 1
ATOM 921 O O . PRO A 1 113 ? -10.849 17.590 1.306 1.00 90.31 113 PRO A O 1
ATOM 924 N N . TYR A 1 114 ? -11.310 19.597 2.199 1.00 88.75 114 TYR A N 1
ATOM 925 C CA . TYR A 1 114 ? -12.769 19.454 2.214 1.00 88.75 114 TYR A CA 1
ATOM 926 C C . TYR A 1 114 ? -13.460 20.822 2.096 1.00 88.75 114 TYR A C 1
ATOM 928 O O . TYR A 1 114 ? -12.823 21.867 2.257 1.00 88.75 114 TYR A O 1
ATOM 936 N N . LEU A 1 115 ? -14.759 20.817 1.796 1.00 90.62 115 LEU A N 1
ATOM 937 C CA . LEU A 1 115 ? -15.616 22.003 1.858 1.00 90.62 115 LEU A CA 1
ATOM 938 C C . LEU A 1 115 ? -16.392 21.980 3.174 1.00 90.62 115 LEU A C 1
ATOM 940 O O . LEU A 1 115 ? -16.971 20.952 3.520 1.00 90.62 115 LEU A O 1
ATOM 944 N N . ASP A 1 116 ? -16.376 23.084 3.919 1.00 89.81 116 ASP A N 1
ATOM 945 C CA . ASP A 1 116 ? -17.217 23.209 5.111 1.00 89.81 116 ASP A CA 1
ATOM 946 C C . ASP A 1 116 ? -18.689 23.482 4.749 1.00 89.81 116 ASP A C 1
ATOM 948 O O . ASP A 1 116 ? -19.046 23.615 3.579 1.00 89.81 116 ASP A O 1
ATOM 952 N N . ALA A 1 117 ? -19.554 23.573 5.763 1.00 90.50 117 ALA A N 1
ATOM 953 C CA . ALA A 1 117 ? -20.988 23.812 5.579 1.00 90.50 117 ALA A CA 1
ATOM 954 C C . ALA A 1 117 ? -21.324 25.117 4.826 1.00 90.50 117 ALA A C 1
ATOM 956 O O . ALA A 1 117 ? -22.448 25.272 4.365 1.00 90.50 117 ALA A O 1
ATOM 957 N N . ASN A 1 118 ? -20.368 26.044 4.693 1.00 94.44 118 ASN A N 1
ATOM 958 C CA . ASN A 1 118 ? -20.513 27.303 3.962 1.00 94.44 118 ASN A CA 1
ATOM 959 C C . ASN A 1 118 ? -19.729 27.292 2.636 1.00 94.44 118 ASN A C 1
ATOM 961 O O . ASN A 1 118 ? -19.335 28.353 2.152 1.00 94.44 118 ASN A O 1
ATOM 965 N N . GLU A 1 119 ? -19.423 26.106 2.099 1.00 91.62 119 GLU A N 1
ATOM 966 C CA . GLU A 1 119 ? -18.653 25.894 0.865 1.00 91.62 119 GLU A CA 1
ATOM 967 C C . GLU A 1 119 ? -17.235 26.492 0.890 1.00 91.62 119 GLU A C 1
ATOM 969 O O . GLU A 1 119 ? -16.587 26.670 -0.147 1.00 91.62 119 GLU A O 1
ATOM 974 N N . LYS A 1 120 ? -16.687 26.781 2.078 1.00 94.06 120 LYS A N 1
ATOM 975 C CA . LYS A 1 120 ? -15.317 27.288 2.189 1.00 94.06 120 LYS A CA 1
ATOM 976 C C . LYS A 1 120 ? -14.333 26.130 2.157 1.00 94.06 120 LYS A C 1
ATOM 978 O O . LYS A 1 120 ? -14.468 25.145 2.884 1.00 94.06 120 LYS A O 1
ATOM 983 N N . LYS A 1 121 ? -13.283 26.279 1.346 1.00 94.94 121 LYS A N 1
ATOM 984 C CA . LYS A 1 121 ? -12.172 25.321 1.279 1.00 94.94 121 LYS A CA 1
ATOM 985 C C . LYS A 1 121 ? -11.432 25.287 2.614 1.00 94.94 121 LYS A C 1
ATOM 987 O O . LYS A 1 121 ? -10.840 26.283 3.030 1.00 94.94 121 LYS A O 1
ATOM 992 N N . ARG A 1 122 ? -11.416 24.124 3.256 1.00 92.94 122 ARG A N 1
ATOM 993 C CA . ARG A 1 122 ? -10.641 23.840 4.467 1.00 92.94 122 ARG A CA 1
ATOM 994 C C . ARG A 1 122 ? -9.760 22.615 4.245 1.00 92.94 122 ARG A C 1
ATOM 996 O O . ARG A 1 122 ? -9.923 21.874 3.280 1.00 92.94 122 ARG A O 1
ATOM 1003 N N . LYS A 1 123 ? -8.793 22.410 5.138 1.00 92.69 123 LYS A N 1
ATOM 1004 C CA . LYS A 1 123 ? -7.986 21.187 5.193 1.00 92.69 123 LYS A CA 1
ATOM 1005 C C . LYS A 1 123 ? -8.013 20.623 6.607 1.00 92.69 123 LYS A C 1
ATOM 1007 O O . LYS A 1 123 ? -7.825 21.374 7.563 1.00 92.69 123 LYS A O 1
ATOM 1012 N N . LYS A 1 124 ? -8.257 19.321 6.738 1.00 90.88 124 LYS A N 1
ATOM 1013 C CA . LYS A 1 124 ? -8.088 18.578 7.989 1.00 90.88 124 LYS A CA 1
ATOM 1014 C C . LYS A 1 124 ? -6.658 18.046 8.024 1.00 90.88 124 LYS A C 1
ATOM 1016 O O . LYS A 1 124 ? -6.213 17.424 7.061 1.00 90.88 124 LYS A O 1
ATOM 1021 N N . ILE A 1 125 ? -5.942 18.341 9.103 1.00 93.31 125 ILE A N 1
ATOM 1022 C CA . ILE A 1 125 ? -4.582 17.853 9.352 1.00 93.31 125 ILE A CA 1
ATOM 1023 C C . ILE A 1 125 ? -4.705 16.763 10.411 1.00 93.31 125 ILE A C 1
ATOM 1025 O O . ILE A 1 125 ? -5.241 17.020 11.487 1.00 93.31 125 ILE A O 1
ATOM 1029 N N . THR A 1 126 ? -4.289 15.543 10.089 1.00 93.31 126 THR A N 1
ATOM 1030 C CA . THR A 1 126 ? -4.428 14.383 10.980 1.00 93.31 126 THR A CA 1
ATOM 1031 C C . THR A 1 126 ? -3.368 13.330 10.667 1.00 93.31 126 THR A C 1
ATOM 1033 O O . THR A 1 126 ? -2.660 13.446 9.668 1.00 93.31 126 THR A O 1
ATOM 1036 N N . ASN A 1 127 ? -3.241 12.317 11.513 1.00 93.62 127 ASN A N 1
ATOM 1037 C CA . ASN A 1 127 ? -2.336 11.193 11.308 1.00 93.62 127 ASN A CA 1
ATOM 1038 C C . ASN A 1 127 ? -2.984 10.155 10.382 1.00 93.62 127 ASN A C 1
ATOM 1040 O O . ASN A 1 127 ? -4.208 10.040 10.322 1.00 93.62 127 ASN A O 1
ATOM 1044 N N . LEU A 1 128 ? -2.168 9.387 9.659 1.00 92.81 128 LEU A N 1
ATOM 1045 C CA . LEU A 1 128 ? -2.672 8.335 8.774 1.00 92.81 128 LEU A CA 1
ATOM 1046 C C . LEU A 1 128 ? -3.286 7.173 9.572 1.00 92.81 128 LEU A C 1
ATOM 1048 O O . LEU A 1 128 ? -4.391 6.732 9.271 1.00 92.81 128 LEU A O 1
ATOM 1052 N N . PHE A 1 129 ? -2.577 6.703 10.601 1.00 95.69 129 PHE A N 1
ATOM 1053 C CA . PHE A 1 129 ? -3.003 5.610 11.472 1.00 95.69 129 PHE A CA 1
ATOM 1054 C C . PHE A 1 129 ? -2.552 5.873 12.908 1.00 95.69 129 PHE A C 1
ATOM 1056 O O . PHE A 1 129 ? -1.420 6.296 13.133 1.00 95.69 129 PHE A O 1
ATOM 1063 N N . ASN A 1 130 ? -3.407 5.547 13.870 1.00 95.75 130 ASN A N 1
ATOM 1064 C CA . ASN A 1 130 ? -3.052 5.390 15.274 1.00 95.75 130 ASN A CA 1
ATOM 1065 C C . ASN A 1 130 ? -2.959 3.895 15.587 1.00 95.75 130 ASN A C 1
ATOM 1067 O O . ASN A 1 130 ? -3.760 3.104 15.086 1.00 95.75 130 ASN A O 1
ATOM 1071 N N . PHE A 1 131 ? -1.997 3.511 16.420 1.00 96.12 131 PHE A N 1
ATOM 1072 C CA . PHE A 1 131 ? -1.758 2.116 16.773 1.00 96.12 131 PHE A CA 1
ATOM 1073 C C . PHE A 1 131 ? -1.839 1.941 18.284 1.00 96.12 131 PHE A C 1
ATOM 1075 O O . PHE A 1 131 ? -1.131 2.618 19.025 1.00 96.12 131 PHE A O 1
ATOM 1082 N N . ASP A 1 132 ? -2.665 0.999 18.714 1.00 94.56 132 ASP A N 1
ATOM 1083 C CA . ASP A 1 132 ? -2.682 0.465 20.069 1.00 94.56 132 ASP A CA 1
ATOM 1084 C C . ASP A 1 132 ? -2.062 -0.939 20.013 1.00 94.56 132 ASP A C 1
ATOM 1086 O O . ASP A 1 132 ? -2.576 -1.861 19.366 1.00 94.56 132 ASP A O 1
ATOM 1090 N N . VAL A 1 133 ? -0.861 -1.036 20.586 1.00 92.44 133 VAL A N 1
ATOM 1091 C CA . VAL A 1 133 ? 0.053 -2.176 20.477 1.00 92.44 133 VAL A CA 1
ATOM 1092 C C . VAL A 1 133 ? 0.319 -2.705 21.884 1.00 92.44 133 VAL A C 1
ATOM 1094 O O . VAL A 1 133 ? 0.672 -1.909 22.757 1.00 92.44 133 VAL A O 1
ATOM 1097 N N . PRO A 1 134 ? 0.255 -4.028 22.116 1.00 89.44 134 PRO A N 1
ATOM 1098 C CA . PRO A 1 134 ? 0.559 -4.587 23.427 1.00 89.44 134 PRO A CA 1
ATOM 1099 C C . PRO A 1 134 ? 2.001 -4.277 23.854 1.00 89.44 134 PRO A C 1
ATOM 1101 O O . PRO A 1 134 ? 2.932 -4.259 23.039 1.00 89.44 134 PRO A O 1
ATOM 1104 N N . GLU A 1 135 ? 2.203 -4.040 25.152 1.00 86.25 135 GLU A N 1
ATOM 1105 C CA . GLU A 1 135 ? 3.541 -3.803 25.705 1.00 86.25 135 GLU A CA 1
ATOM 1106 C C . GLU A 1 135 ? 4.438 -5.033 25.556 1.00 86.25 135 GLU A C 1
ATOM 1108 O O . GLU A 1 135 ? 5.579 -4.906 25.108 1.00 86.25 135 GLU A O 1
ATOM 1113 N N . GLN A 1 136 ? 3.888 -6.211 25.857 1.00 86.00 136 GLN A N 1
ATOM 1114 C CA . GLN A 1 136 ? 4.511 -7.514 25.656 1.00 86.00 136 GLN A CA 1
ATOM 1115 C C . GLN A 1 136 ? 3.694 -8.300 24.631 1.00 86.00 136 GLN A C 1
ATOM 1117 O O . GLN A 1 136 ? 2.493 -8.497 24.796 1.00 86.00 136 GLN A O 1
ATOM 1122 N N . ALA A 1 137 ? 4.341 -8.712 23.541 1.00 82.19 137 ALA A N 1
ATOM 1123 C CA . ALA A 1 137 ? 3.671 -9.392 22.443 1.00 82.19 137 ALA A CA 1
ATOM 1124 C C . ALA A 1 137 ? 3.822 -10.916 22.557 1.00 82.19 137 ALA A C 1
ATOM 1126 O O . ALA A 1 137 ? 4.928 -11.454 22.527 1.00 82.19 137 ALA A O 1
ATOM 1127 N N . GLU A 1 138 ? 2.689 -11.603 22.618 1.00 84.56 138 GLU A N 1
ATOM 1128 C CA . GLU A 1 138 ? 2.557 -13.054 22.612 1.00 84.56 138 GLU A CA 1
ATOM 1129 C C . GLU A 1 138 ? 2.095 -13.560 21.237 1.00 84.56 138 GLU A C 1
ATOM 1131 O O . GLU A 1 138 ? 1.758 -12.796 20.330 1.00 84.56 138 GLU A O 1
ATOM 1136 N N . TYR A 1 139 ? 2.048 -14.882 21.055 1.00 76.19 139 TYR A N 1
ATOM 1137 C CA . TYR A 1 139 ? 1.643 -15.486 19.781 1.00 76.19 139 TYR A CA 1
ATOM 1138 C C . TYR A 1 139 ? 0.226 -15.075 19.334 1.00 76.19 139 TYR A C 1
ATOM 1140 O O . TYR A 1 139 ? -0.015 -14.915 18.137 1.00 76.19 139 TYR A O 1
ATOM 1148 N N . GLN A 1 140 ? -0.695 -14.884 20.284 1.00 84.94 140 GLN A N 1
ATOM 1149 C CA . GLN A 1 140 ? -2.086 -14.491 20.020 1.00 84.94 140 GLN A CA 1
ATOM 1150 C C . GLN A 1 140 ? -2.303 -12.970 20.026 1.00 84.94 140 GLN A C 1
ATOM 1152 O O . GLN A 1 140 ? -3.422 -12.505 19.806 1.00 84.94 140 GLN A O 1
ATOM 1157 N N . SER A 1 141 ? -1.250 -12.184 20.261 1.00 91.44 141 SER A N 1
ATOM 1158 C CA . SER A 1 141 ? -1.364 -10.734 20.324 1.00 91.44 141 SER A CA 1
ATOM 1159 C C . SER A 1 141 ? -1.839 -10.138 19.003 1.00 91.44 141 SER A C 1
ATOM 1161 O O . SER A 1 141 ? -1.410 -10.523 17.910 1.00 91.44 141 SER A O 1
ATOM 1163 N N . SER A 1 142 ? -2.712 -9.147 19.130 1.00 94.44 142 SER A N 1
ATOM 1164 C CA . SER A 1 142 ? -3.233 -8.351 18.026 1.00 94.44 142 SER A CA 1
ATOM 1165 C C . SER A 1 142 ? -2.899 -6.883 18.251 1.00 94.44 142 SER A C 1
ATOM 1167 O O . SER A 1 142 ? -2.727 -6.448 19.387 1.00 94.44 142 SER A O 1
ATOM 1169 N N . VAL A 1 143 ? -2.802 -6.135 17.160 1.00 96.00 143 VAL A N 1
ATOM 1170 C CA . VAL A 1 143 ? -2.742 -4.673 17.169 1.00 96.00 143 VAL A CA 1
ATOM 1171 C C . VAL A 1 143 ? -4.128 -4.127 16.851 1.00 96.00 143 VAL A C 1
ATOM 1173 O O . VAL A 1 143 ? -4.838 -4.682 16.006 1.00 96.00 143 VAL A O 1
ATOM 1176 N N . ILE A 1 144 ? -4.504 -3.033 17.503 1.00 96.00 144 ILE A N 1
ATOM 1177 C CA . ILE A 1 144 ? -5.673 -2.247 17.118 1.00 96.00 144 ILE A CA 1
ATOM 1178 C C . ILE A 1 144 ? -5.176 -1.038 16.330 1.00 96.00 144 ILE A C 1
ATOM 1180 O O . ILE A 1 144 ? -4.321 -0.280 16.780 1.00 96.00 144 ILE A O 1
ATOM 1184 N N . ILE A 1 145 ? -5.706 -0.879 15.125 1.00 96.25 145 ILE A N 1
ATOM 1185 C CA . ILE A 1 145 ? -5.400 0.223 14.222 1.00 96.25 145 ILE A CA 1
ATOM 1186 C C . ILE A 1 145 ? -6.631 1.108 14.173 1.00 96.25 145 ILE A C 1
ATOM 1188 O O . ILE A 1 145 ? -7.717 0.646 13.830 1.00 96.25 145 ILE A O 1
ATOM 1192 N N . GLU A 1 146 ? -6.461 2.375 14.516 1.00 95.38 146 GLU A N 1
ATOM 1193 C CA . GLU A 1 146 ? -7.520 3.373 14.508 1.00 95.38 146 GLU A CA 1
ATOM 1194 C C . GLU A 1 146 ? -7.207 4.447 13.462 1.00 95.38 146 GLU A C 1
ATOM 1196 O O . GLU A 1 146 ? -6.074 4.910 13.346 1.00 95.38 146 GLU A O 1
ATOM 1201 N N . MET A 1 147 ? -8.208 4.853 12.688 1.00 94.38 147 MET A N 1
ATOM 1202 C CA . MET A 1 147 ? -8.089 5.938 11.714 1.00 94.38 147 MET A CA 1
ATOM 1203 C C . MET A 1 147 ? -9.367 6.769 11.690 1.00 94.38 147 MET A C 1
ATOM 1205 O O . MET A 1 147 ? -10.452 6.256 11.960 1.00 94.38 147 MET A O 1
ATOM 1209 N N . GLU A 1 148 ? -9.260 8.056 11.370 1.00 91.62 148 GLU A N 1
ATOM 1210 C CA . GLU A 1 148 ? -10.450 8.892 11.189 1.00 91.62 148 GLU A CA 1
ATOM 1211 C C . GLU A 1 148 ? -11.262 8.389 9.990 1.00 91.62 148 GLU A C 1
ATOM 1213 O O . GLU A 1 148 ? -10.703 7.930 8.990 1.00 91.62 148 GLU A O 1
ATOM 1218 N N . LYS A 1 149 ? -12.585 8.537 10.056 1.00 88.62 149 LYS A N 1
ATOM 1219 C CA . LYS A 1 149 ? -13.516 8.107 9.009 1.00 88.62 149 LYS A CA 1
ATOM 1220 C C . LYS A 1 149 ? -13.141 8.611 7.611 1.00 88.62 149 LYS A C 1
ATOM 1222 O O . LYS A 1 149 ? -13.092 7.816 6.679 1.00 88.62 149 LYS A O 1
ATOM 1227 N N . MET A 1 150 ? -12.754 9.882 7.488 1.00 88.88 150 MET A N 1
ATOM 1228 C CA . MET A 1 150 ? -12.309 10.459 6.208 1.00 88.88 150 MET A CA 1
ATOM 1229 C C . MET A 1 150 ? -11.045 9.786 5.649 1.00 88.88 150 MET A C 1
ATOM 1231 O O . MET A 1 150 ? -10.872 9.709 4.436 1.00 88.88 150 MET A O 1
ATOM 1235 N N . VAL A 1 151 ? -10.141 9.301 6.512 1.00 92.94 151 VAL A N 1
ATOM 1236 C CA . VAL A 1 151 ? -8.966 8.537 6.057 1.00 92.94 151 VAL A CA 1
ATOM 1237 C C . VAL A 1 151 ? -9.413 7.192 5.509 1.00 92.94 151 VAL A C 1
ATOM 1239 O O . VAL A 1 151 ? -8.998 6.809 4.419 1.00 92.94 151 VAL A O 1
ATOM 1242 N N . ALA A 1 152 ? -10.278 6.494 6.245 1.00 92.56 152 ALA A N 1
ATOM 1243 C CA . ALA A 1 152 ? -10.801 5.206 5.820 1.00 92.56 152 ALA A CA 1
ATOM 1244 C C . ALA A 1 152 ? -11.544 5.312 4.478 1.00 92.56 152 ALA A C 1
ATOM 1246 O O . ALA A 1 152 ? -11.288 4.495 3.600 1.00 92.56 152 ALA A O 1
ATOM 1247 N N . GLU A 1 153 ? -12.368 6.344 4.280 1.00 89.44 153 GLU A N 1
ATOM 1248 C CA . GLU A 1 153 ? -13.054 6.639 3.009 1.00 89.44 153 GLU A CA 1
ATOM 1249 C C . GLU A 1 153 ? -12.061 6.756 1.840 1.00 89.44 153 GLU A C 1
ATOM 1251 O O . GLU A 1 153 ? -12.200 6.053 0.842 1.00 89.44 153 GLU A O 1
ATOM 1256 N N . ILE A 1 154 ? -10.968 7.515 1.994 1.00 90.88 154 ILE A N 1
ATOM 1257 C CA . ILE A 1 154 ? -9.914 7.619 0.962 1.00 90.88 154 ILE A CA 1
ATOM 1258 C C . ILE A 1 154 ? -9.302 6.250 0.616 1.00 90.88 154 ILE A C 1
ATOM 1260 O O . ILE A 1 154 ? -8.961 6.002 -0.548 1.00 90.88 154 ILE A O 1
ATOM 1264 N N . LEU A 1 155 ? -9.137 5.371 1.612 1.00 93.25 155 LEU A N 1
ATOM 1265 C CA . LEU A 1 155 ? -8.567 4.035 1.427 1.00 93.25 155 LEU A CA 1
ATOM 1266 C C . LEU A 1 155 ? -9.531 3.074 0.720 1.00 93.25 155 LEU A C 1
ATOM 1268 O O . LEU A 1 155 ? -9.061 2.212 -0.027 1.00 93.25 155 LEU A O 1
ATOM 1272 N N . ILE A 1 156 ? -10.843 3.201 0.948 1.00 92.25 156 ILE A N 1
ATOM 1273 C CA . ILE A 1 156 ? -11.833 2.229 0.462 1.00 92.25 156 ILE A CA 1
ATOM 1274 C C . ILE A 1 156 ? -12.619 2.676 -0.771 1.00 92.25 156 ILE A C 1
ATOM 1276 O O . ILE A 1 156 ? -13.127 1.821 -1.499 1.00 92.25 156 ILE A O 1
ATOM 1280 N N . ASP A 1 157 ? -12.720 3.981 -1.023 1.00 89.44 157 ASP A N 1
ATOM 1281 C CA . ASP A 1 157 ? -13.583 4.514 -2.070 1.00 89.44 157 ASP A CA 1
ATOM 1282 C C . ASP A 1 157 ? -13.040 4.209 -3.456 1.00 89.44 157 ASP A C 1
ATOM 1284 O O . ASP A 1 157 ? -11.975 4.684 -3.870 1.00 89.44 157 ASP A O 1
ATOM 1288 N N . ILE A 1 158 ? -13.820 3.430 -4.201 1.00 91.56 158 ILE A N 1
ATOM 1289 C CA . ILE A 1 158 ? -13.539 3.082 -5.587 1.00 91.56 158 ILE A CA 1
ATOM 1290 C C . ILE A 1 158 ? -14.244 4.082 -6.500 1.00 91.56 158 ILE A C 1
ATOM 1292 O O . ILE A 1 158 ? -15.452 4.296 -6.379 1.00 91.56 158 ILE A O 1
ATOM 1296 N N . ASP A 1 159 ? -13.489 4.673 -7.432 1.00 89.50 159 ASP A N 1
ATOM 1297 C CA . ASP A 1 159 ? -14.049 5.571 -8.444 1.00 89.50 159 ASP A CA 1
ATOM 1298 C C . ASP A 1 159 ? -15.112 4.838 -9.272 1.00 89.50 159 ASP A C 1
ATOM 1300 O O . ASP A 1 159 ? -15.001 3.638 -9.543 1.00 89.50 159 ASP A O 1
ATOM 1304 N N . LYS A 1 160 ? -16.132 5.568 -9.720 1.00 89.75 160 LYS A N 1
ATOM 1305 C CA . LYS A 1 160 ? -17.217 5.019 -10.537 1.00 89.75 160 LYS A CA 1
ATOM 1306 C C . LYS A 1 160 ? -17.339 5.787 -11.836 1.00 89.75 160 LYS A C 1
ATOM 1308 O O . LYS A 1 160 ? -17.154 7.000 -11.874 1.00 89.75 160 LYS A O 1
ATOM 1313 N N . ASP A 1 161 ? -17.650 5.057 -12.896 1.00 91.12 161 ASP A N 1
ATOM 1314 C CA . ASP A 1 161 ? -17.994 5.656 -14.175 1.00 91.12 161 ASP A CA 1
ATOM 1315 C C . ASP A 1 161 ? -19.290 6.477 -14.013 1.00 91.12 161 ASP A C 1
ATOM 1317 O O . ASP A 1 161 ? -20.298 5.923 -13.561 1.00 91.12 161 ASP A O 1
ATOM 1321 N N . PRO A 1 162 ? -19.301 7.775 -14.367 1.00 90.06 162 PRO A N 1
ATOM 1322 C CA . PRO A 1 162 ? -20.471 8.631 -14.182 1.00 90.06 162 PRO A CA 1
ATOM 1323 C C . PRO A 1 162 ? -21.673 8.210 -15.041 1.00 90.06 162 PRO A C 1
ATOM 1325 O O . PRO A 1 162 ? -22.796 8.604 -14.746 1.00 90.06 162 PRO A O 1
ATOM 1328 N N . THR A 1 163 ? -21.463 7.413 -16.093 1.00 92.56 163 THR A N 1
ATOM 1329 C CA . THR A 1 163 ? -22.518 7.002 -17.032 1.00 92.56 163 THR A CA 1
ATOM 1330 C C . THR A 1 163 ? -23.249 5.738 -16.596 1.00 92.56 163 THR A C 1
ATOM 1332 O O . THR A 1 163 ? -24.448 5.605 -16.823 1.00 92.56 163 THR A O 1
ATOM 1335 N N . ASN A 1 164 ? -22.536 4.787 -15.989 1.00 90.75 164 ASN A N 1
ATOM 1336 C CA . ASN A 1 164 ? -23.056 3.443 -15.721 1.00 90.75 164 ASN A CA 1
ATOM 1337 C C . ASN A 1 164 ? -22.797 2.953 -14.287 1.00 90.75 164 ASN A C 1
ATOM 1339 O O . ASN A 1 164 ? -23.145 1.818 -13.960 1.00 90.75 164 ASN A O 1
ATOM 1343 N N . LEU A 1 165 ? -22.189 3.795 -13.442 1.00 86.69 165 LEU A N 1
ATOM 1344 C CA . LEU A 1 165 ? -21.876 3.539 -12.033 1.00 86.69 165 LEU A CA 1
ATOM 1345 C C . LEU A 1 165 ? -21.012 2.294 -11.785 1.00 86.69 165 LEU A C 1
ATOM 1347 O O . LEU A 1 165 ? -20.933 1.807 -10.654 1.00 86.69 165 LEU A O 1
ATOM 1351 N N . ARG A 1 166 ? -20.350 1.755 -12.819 1.00 90.38 16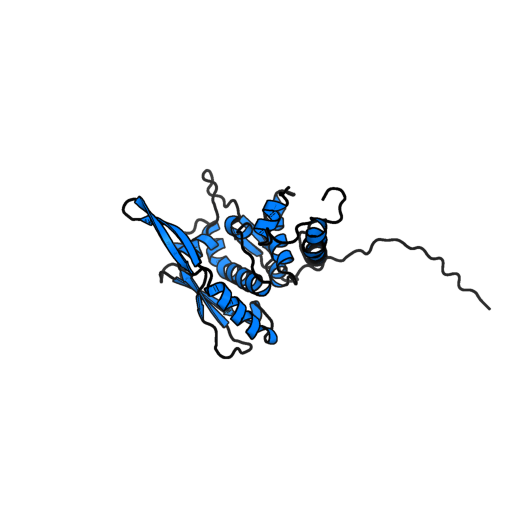6 ARG A N 1
ATOM 1352 C CA . ARG A 1 166 ? -19.438 0.624 -12.650 1.00 90.38 166 ARG A CA 1
ATOM 1353 C C . ARG A 1 166 ? -18.155 1.092 -11.964 1.00 90.38 166 ARG A C 1
ATOM 1355 O O . ARG A 1 166 ? -17.647 2.162 -12.304 1.00 90.38 166 ARG A O 1
ATOM 1362 N N . PRO A 1 167 ? -17.592 0.281 -11.054 1.00 90.38 167 PRO A N 1
ATOM 1363 C CA . PRO A 1 167 ? -16.282 0.546 -10.478 1.00 90.38 167 PRO A CA 1
ATOM 1364 C C . PRO A 1 167 ? -15.201 0.656 -11.561 1.00 90.38 167 PRO A C 1
ATOM 1366 O O . PRO A 1 167 ? -15.046 -0.242 -12.393 1.00 90.38 167 PRO A O 1
ATOM 1369 N N . ILE A 1 168 ? -14.427 1.735 -11.520 1.00 91.56 168 ILE A N 1
ATOM 1370 C CA . ILE A 1 168 ? -13.276 2.012 -12.384 1.00 91.56 168 ILE A CA 1
ATOM 1371 C C . ILE A 1 168 ? -12.064 2.385 -11.523 1.00 91.56 168 ILE A C 1
ATOM 1373 O O . ILE A 1 168 ? -12.162 2.515 -10.308 1.00 91.56 168 ILE A O 1
ATOM 1377 N N . ASN A 1 169 ? -10.891 2.509 -12.148 1.00 91.56 169 ASN A N 1
ATOM 1378 C CA . ASN A 1 169 ? -9.657 2.951 -11.485 1.00 91.56 169 ASN A CA 1
ATOM 1379 C C . ASN A 1 169 ? -9.333 2.212 -10.177 1.00 91.56 169 ASN A C 1
ATOM 1381 O O . ASN A 1 169 ? -8.960 2.822 -9.176 1.00 91.56 169 ASN A O 1
ATOM 1385 N N . TYR A 1 170 ? -9.426 0.887 -10.197 1.00 94.81 170 TYR A N 1
ATOM 1386 C CA . TYR A 1 170 ? -9.025 0.041 -9.081 1.00 94.81 170 TYR A CA 1
ATOM 1387 C C . TYR A 1 170 ? -8.006 -1.006 -9.520 1.00 94.81 170 TYR A C 1
ATOM 1389 O O . TYR A 1 170 ? -7.907 -1.388 -10.689 1.00 94.81 170 TYR A O 1
ATOM 1397 N N . THR A 1 171 ? -7.252 -1.489 -8.545 1.00 95.88 171 THR A N 1
ATOM 1398 C CA . THR A 1 171 ? -6.252 -2.535 -8.700 1.00 95.88 171 THR A CA 1
ATOM 1399 C C . THR A 1 171 ? -6.741 -3.792 -8.005 1.00 95.88 171 THR A C 1
ATOM 1401 O O . THR A 1 171 ? -7.256 -3.716 -6.892 1.00 95.88 171 THR A O 1
ATOM 1404 N N . ARG A 1 172 ? -6.549 -4.950 -8.644 1.00 95.81 172 ARG A N 1
ATOM 1405 C CA . ARG A 1 172 ? -6.820 -6.260 -8.047 1.00 95.81 172 ARG A CA 1
ATOM 1406 C C . ARG A 1 172 ? -5.559 -7.114 -8.054 1.00 95.81 172 ARG A C 1
ATOM 1408 O O . ARG A 1 172 ? -5.006 -7.340 -9.127 1.00 95.81 172 ARG A O 1
ATOM 1415 N N . TYR A 1 173 ? -5.140 -7.606 -6.894 1.00 96.81 173 TYR A N 1
ATOM 1416 C CA . TYR A 1 173 ? -3.921 -8.408 -6.725 1.00 96.81 173 TYR A CA 1
ATOM 1417 C C . TYR A 1 173 ? -4.102 -9.482 -5.646 1.00 96.81 173 TYR A C 1
ATOM 1419 O O . TYR A 1 173 ? -5.095 -9.465 -4.924 1.00 96.81 173 TYR A O 1
ATOM 1427 N N . ILE A 1 174 ? -3.178 -10.440 -5.560 1.00 97.12 174 ILE A N 1
ATOM 1428 C CA . ILE A 1 174 ? -3.221 -11.522 -4.566 1.00 97.12 174 ILE A CA 1
ATOM 1429 C C . ILE A 1 174 ? -2.483 -11.078 -3.297 1.00 97.12 174 ILE A C 1
ATOM 1431 O O . ILE A 1 174 ? -1.311 -10.693 -3.352 1.00 97.12 174 ILE A O 1
ATOM 1435 N N . TYR A 1 175 ? -3.167 -11.147 -2.156 1.00 96.94 175 TYR A N 1
ATOM 1436 C CA . TYR A 1 175 ? -2.667 -10.752 -0.842 1.00 96.94 175 TYR A CA 1
ATOM 1437 C C . TYR A 1 175 ? -1.370 -11.481 -0.491 1.00 96.94 175 TYR A C 1
ATOM 1439 O O . TYR A 1 175 ? -0.373 -10.842 -0.165 1.00 96.94 175 TYR A O 1
ATOM 1447 N N . GLU A 1 176 ? -1.343 -12.805 -0.644 1.00 95.88 176 GLU A N 1
ATOM 1448 C CA . GLU A 1 176 ? -0.218 -13.649 -0.247 1.00 95.88 176 GLU A CA 1
ATOM 1449 C C . GLU A 1 176 ? 1.069 -13.299 -1.001 1.00 95.88 176 GLU A C 1
ATOM 1451 O O . GLU A 1 176 ? 2.156 -13.410 -0.437 1.00 95.88 176 GLU A O 1
ATOM 1456 N N . ILE A 1 177 ? 0.971 -12.854 -2.259 1.00 95.81 177 ILE A N 1
ATOM 1457 C CA . ILE A 1 177 ? 2.139 -12.449 -3.055 1.00 95.81 177 ILE A CA 1
ATOM 1458 C C . ILE A 1 177 ? 2.718 -11.138 -2.510 1.00 95.81 177 ILE A C 1
ATOM 1460 O O . ILE A 1 177 ? 3.929 -11.030 -2.294 1.00 95.81 177 ILE A O 1
ATOM 1464 N N . ALA A 1 178 ? 1.861 -10.150 -2.243 1.00 96.06 178 ALA A N 1
ATOM 1465 C CA . ALA A 1 178 ? 2.293 -8.879 -1.670 1.00 96.06 178 ALA A CA 1
ATOM 1466 C C . ALA A 1 178 ? 2.840 -9.064 -0.241 1.00 96.06 178 ALA A C 1
ATOM 1468 O O . ALA A 1 178 ? 3.935 -8.593 0.064 1.00 96.06 178 ALA A O 1
ATOM 1469 N N . GLN A 1 179 ? 2.135 -9.817 0.607 1.00 95.62 179 GLN A N 1
ATOM 1470 C CA . GLN A 1 179 ? 2.474 -10.012 2.018 1.00 95.62 179 GLN A CA 1
ATOM 1471 C C . GLN A 1 179 ? 3.756 -10.833 2.230 1.00 95.62 179 GLN A C 1
ATOM 1473 O O . GLN A 1 179 ? 4.538 -10.558 3.147 1.00 95.62 179 GLN A O 1
ATOM 1478 N N . ASN A 1 180 ? 4.020 -11.816 1.361 1.00 94.06 180 ASN A N 1
ATOM 1479 C CA . ASN A 1 180 ? 5.205 -12.679 1.447 1.00 94.06 180 ASN A CA 1
ATOM 1480 C C . ASN A 1 180 ? 6.402 -12.191 0.618 1.00 94.06 180 ASN A C 1
ATOM 1482 O O . ASN A 1 180 ? 7.422 -12.887 0.546 1.00 94.06 180 ASN A O 1
ATOM 1486 N N . SER A 1 181 ? 6.306 -11.004 0.016 1.00 94.25 181 SER A N 1
ATOM 1487 C CA . SER A 1 181 ? 7.427 -10.371 -0.678 1.00 94.25 181 SER A CA 1
ATOM 1488 C C . SER A 1 181 ? 8.622 -10.185 0.267 1.00 94.25 181 SER A C 1
ATOM 1490 O O . SER A 1 181 ? 8.470 -9.801 1.430 1.00 94.25 181 SER A O 1
ATOM 1492 N N . ARG A 1 182 ? 9.833 -10.466 -0.225 1.00 92.50 182 ARG A N 1
ATOM 1493 C CA . ARG A 1 182 ? 11.088 -10.336 0.543 1.00 92.50 182 ARG A CA 1
ATOM 1494 C C . ARG A 1 182 ? 11.716 -8.951 0.430 1.00 92.50 182 ARG A C 1
ATOM 1496 O O . ARG A 1 182 ? 12.625 -8.628 1.188 1.00 92.50 182 ARG A O 1
ATOM 1503 N N . ASN A 1 183 ? 11.247 -8.144 -0.515 1.00 90.19 183 ASN A N 1
ATOM 1504 C CA . ASN A 1 183 ? 11.724 -6.794 -0.770 1.00 90.19 183 ASN A CA 1
ATOM 1505 C C . ASN A 1 183 ? 10.530 -5.834 -0.867 1.00 90.19 183 ASN A C 1
ATOM 1507 O O . ASN A 1 183 ? 9.528 -6.151 -1.510 1.00 90.19 183 ASN A O 1
ATOM 1511 N N . LYS A 1 184 ? 10.651 -4.646 -0.257 1.00 90.38 184 LYS A N 1
ATOM 1512 C CA . LYS A 1 184 ? 9.632 -3.588 -0.325 1.00 90.38 184 LYS A CA 1
ATOM 1513 C C . LYS A 1 184 ? 9.262 -3.222 -1.767 1.00 90.38 184 LYS A C 1
ATOM 1515 O O . LYS A 1 184 ? 8.097 -2.987 -2.071 1.00 90.38 184 LYS A O 1
ATOM 1520 N N . TYR A 1 185 ? 10.241 -3.242 -2.672 1.00 95.00 185 TYR A N 1
ATOM 1521 C CA . TYR A 1 185 ? 10.025 -2.929 -4.079 1.00 95.00 185 TYR A CA 1
ATOM 1522 C C . TYR A 1 185 ? 9.231 -4.020 -4.794 1.00 95.00 185 TYR A C 1
ATOM 1524 O O . TYR A 1 185 ? 8.430 -3.689 -5.659 1.00 95.00 185 TYR A O 1
ATOM 1532 N N . THR A 1 186 ? 9.404 -5.297 -4.424 1.00 96.69 186 THR A N 1
ATOM 1533 C CA . THR A 1 186 ? 8.642 -6.410 -5.012 1.00 96.69 186 THR A CA 1
ATOM 1534 C C . THR A 1 186 ? 7.147 -6.213 -4.783 1.00 96.69 186 THR A C 1
ATOM 1536 O O . THR A 1 186 ? 6.381 -6.235 -5.744 1.00 96.69 186 THR A O 1
ATOM 1539 N N . ALA A 1 187 ? 6.735 -5.954 -3.537 1.00 95.44 187 ALA A N 1
ATOM 1540 C CA . ALA A 1 187 ? 5.328 -5.750 -3.196 1.00 95.44 187 ALA A CA 1
ATOM 1541 C C . ALA A 1 187 ? 4.729 -4.541 -3.936 1.00 95.44 187 ALA A C 1
ATOM 1543 O O . ALA A 1 187 ? 3.651 -4.644 -4.525 1.00 95.44 187 ALA A O 1
ATOM 1544 N N . ARG A 1 188 ? 5.452 -3.413 -3.975 1.00 95.62 188 ARG A N 1
ATOM 1545 C CA . ARG A 1 188 ? 5.015 -2.200 -4.687 1.00 95.62 188 ARG A CA 1
ATOM 1546 C C . ARG A 1 188 ? 4.903 -2.419 -6.192 1.00 95.62 188 ARG A C 1
ATOM 1548 O O . ARG A 1 188 ? 3.858 -2.138 -6.772 1.00 95.62 188 ARG A O 1
ATOM 1555 N N . LEU A 1 189 ? 5.942 -2.969 -6.821 1.00 96.69 189 LEU A N 1
ATOM 1556 C CA . LEU A 1 189 ? 5.944 -3.265 -8.255 1.00 96.69 189 LEU A CA 1
ATOM 1557 C C . LEU A 1 189 ? 4.840 -4.253 -8.618 1.00 96.69 189 LEU A C 1
ATOM 1559 O O . LEU A 1 189 ? 4.161 -4.041 -9.615 1.00 96.69 189 LEU A O 1
ATOM 1563 N N . TYR A 1 190 ? 4.608 -5.275 -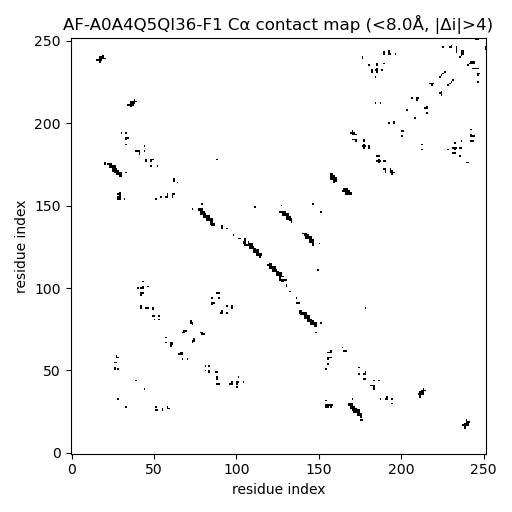7.793 1.00 97.19 190 TYR A N 1
ATOM 1564 C CA . TYR A 1 190 ? 3.516 -6.222 -7.995 1.00 97.19 190 TYR A CA 1
ATOM 1565 C C . TYR A 1 190 ? 2.145 -5.539 -8.028 1.00 97.19 190 TYR A C 1
ATOM 1567 O O . TYR A 1 190 ? 1.349 -5.799 -8.933 1.00 97.19 190 TYR A O 1
ATOM 1575 N N . LYS A 1 191 ? 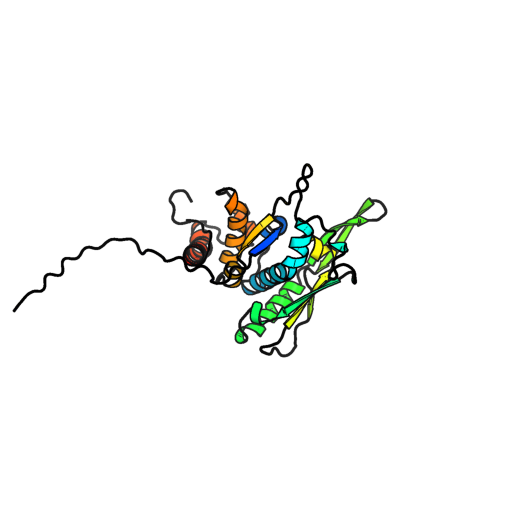1.876 -4.619 -7.092 1.00 96.25 191 LYS A N 1
ATOM 1576 C CA . LYS A 1 191 ? 0.631 -3.832 -7.073 1.00 96.25 191 LYS A CA 1
ATOM 1577 C C . LYS A 1 191 ? 0.514 -2.945 -8.317 1.00 96.25 191 LYS A C 1
ATOM 1579 O O . LYS A 1 191 ? -0.530 -2.953 -8.970 1.00 96.25 191 LYS A O 1
ATOM 1584 N N . ILE A 1 192 ? 1.591 -2.249 -8.695 1.00 95.75 192 ILE A N 1
ATOM 1585 C CA . ILE A 1 192 ? 1.623 -1.384 -9.885 1.00 95.75 192 ILE A CA 1
ATOM 1586 C C . ILE A 1 192 ? 1.327 -2.197 -11.152 1.00 95.75 192 ILE A C 1
ATOM 1588 O O . ILE A 1 192 ? 0.393 -1.863 -11.879 1.00 95.75 192 ILE A O 1
ATOM 1592 N N . ILE A 1 193 ? 2.043 -3.295 -11.413 1.00 95.38 193 ILE A N 1
ATOM 1593 C CA . ILE A 1 193 ? 1.814 -4.100 -12.626 1.00 95.38 193 ILE A CA 1
ATOM 1594 C C . ILE A 1 193 ? 0.443 -4.795 -12.605 1.00 95.38 193 ILE A C 1
ATOM 1596 O O . ILE A 1 193 ? -0.188 -4.948 -13.651 1.00 95.38 193 ILE A O 1
ATOM 1600 N N . SER A 1 194 ? -0.070 -5.156 -11.423 1.00 95.88 194 SER A N 1
ATOM 1601 C CA . SER A 1 194 ? -1.418 -5.718 -11.275 1.00 95.88 194 SER A CA 1
ATOM 1602 C C . SER A 1 194 ? -2.507 -4.732 -11.703 1.00 95.88 194 SER A C 1
ATOM 1604 O O . SER A 1 194 ? -3.516 -5.152 -12.271 1.00 95.88 194 SER A O 1
ATOM 1606 N N . SER A 1 195 ? -2.290 -3.422 -11.522 1.00 94.19 195 SER A N 1
ATOM 1607 C CA . SER A 1 195 ? -3.231 -2.377 -11.963 1.00 94.19 195 SER A CA 1
ATOM 1608 C C . SER A 1 195 ? -3.397 -2.310 -13.490 1.00 94.19 195 SER A C 1
ATOM 1610 O O . SER A 1 195 ? -4.427 -1.854 -13.990 1.00 94.19 195 SER A O 1
ATOM 1612 N N . TRP A 1 196 ? -2.430 -2.853 -14.238 1.00 92.56 196 TRP A N 1
ATOM 1613 C CA . TRP A 1 196 ? -2.431 -2.911 -15.702 1.00 92.56 196 TRP A CA 1
ATOM 1614 C C . TRP A 1 196 ? -2.648 -4.320 -16.259 1.00 92.56 196 TRP A C 1
ATOM 1616 O O . TRP A 1 196 ? -2.753 -4.482 -17.473 1.00 92.56 196 TRP A O 1
ATOM 1626 N N . LYS A 1 197 ? -2.797 -5.341 -15.404 1.00 88.06 197 LYS A N 1
ATOM 1627 C CA . LYS A 1 197 ? -2.885 -6.753 -15.818 1.00 88.06 197 LYS A CA 1
ATOM 1628 C C . LYS A 1 197 ? -3.981 -7.013 -16.857 1.00 88.06 197 LYS A C 1
ATOM 1630 O O . LYS A 1 197 ? -3.758 -7.741 -17.815 1.00 88.06 197 LYS A O 1
ATOM 1635 N N . LYS A 1 198 ? -5.158 -6.395 -16.695 1.00 85.81 198 LYS A N 1
ATOM 1636 C CA . LYS A 1 198 ? -6.275 -6.516 -17.656 1.00 85.81 198 LYS A CA 1
ATOM 1637 C C . LYS A 1 198 ? -6.043 -5.757 -18.967 1.00 85.81 198 LYS A C 1
ATOM 1639 O O . LYS A 1 198 ? -6.663 -6.091 -19.966 1.00 85.81 198 LYS A O 1
ATOM 1644 N N . LYS A 1 199 ? -5.187 -4.732 -18.950 1.00 86.31 199 LYS A N 1
ATOM 1645 C CA . LYS A 1 199 ? -4.886 -3.860 -20.096 1.00 86.31 199 LYS A CA 1
ATOM 1646 C C . LYS A 1 199 ? -3.728 -4.391 -20.955 1.00 86.31 199 LYS A C 1
ATOM 1648 O O . LYS A 1 199 ? -3.389 -3.776 -21.954 1.00 86.31 199 LYS A O 1
ATOM 1653 N N . GLY A 1 200 ? -3.111 -5.510 -20.567 1.00 82.88 200 GLY A N 1
ATOM 1654 C CA . GLY A 1 200 ? -2.031 -6.171 -21.309 1.00 82.88 200 GLY A CA 1
ATOM 1655 C C . GLY A 1 200 ? -0.631 -5.595 -21.067 1.00 82.88 200 GLY A C 1
ATOM 1656 O O . GLY A 1 200 ? 0.343 -6.333 -21.171 1.00 82.88 200 GLY A O 1
ATOM 1657 N N . GLY A 1 201 ? -0.511 -4.323 -20.681 1.00 84.50 201 GLY A N 1
ATOM 1658 C CA . GLY A 1 201 ? 0.768 -3.691 -20.358 1.00 84.50 201 GLY A CA 1
ATOM 1659 C C . GLY A 1 201 ? 0.662 -2.172 -20.240 1.00 84.50 201 GLY A C 1
ATOM 1660 O O . GLY A 1 201 ? -0.417 -1.603 -20.402 1.00 84.50 201 GLY A O 1
ATOM 1661 N N . PHE A 1 202 ? 1.785 -1.524 -19.930 1.00 90.31 202 PHE A N 1
ATOM 1662 C CA . PHE A 1 202 ? 1.909 -0.067 -19.882 1.00 90.31 202 PHE A CA 1
ATOM 1663 C C . PHE A 1 202 ? 3.367 0.362 -20.045 1.00 90.31 202 PHE A C 1
ATOM 1665 O O . PHE A 1 202 ? 4.285 -0.429 -19.831 1.00 90.31 202 PHE A O 1
ATOM 1672 N N . ILE A 1 203 ? 3.558 1.632 -20.394 1.00 90.69 203 ILE A N 1
ATOM 1673 C CA . ILE A 1 203 ? 4.853 2.312 -20.391 1.00 90.69 203 ILE A CA 1
ATOM 1674 C C . ILE A 1 203 ? 4.817 3.343 -19.264 1.00 90.69 203 ILE A C 1
ATOM 1676 O O . ILE A 1 203 ? 3.811 4.029 -19.079 1.00 90.69 203 ILE A O 1
ATOM 1680 N N . ILE A 1 204 ? 5.905 3.451 -18.506 1.00 92.00 204 ILE A N 1
ATOM 1681 C CA . ILE A 1 204 ? 6.055 4.428 -17.427 1.00 92.00 204 ILE A CA 1
ATOM 1682 C C . ILE A 1 204 ? 7.427 5.084 -17.512 1.00 92.00 204 ILE A C 1
ATOM 1684 O O . ILE A 1 204 ? 8.436 4.415 -17.736 1.00 92.00 204 ILE A O 1
ATOM 1688 N N . ALA A 1 205 ? 7.467 6.401 -17.328 1.00 94.12 205 ALA A N 1
ATOM 1689 C CA . ALA A 1 205 ? 8.726 7.123 -17.237 1.00 94.12 205 ALA A CA 1
ATOM 1690 C C . ALA A 1 205 ? 9.502 6.681 -15.987 1.00 94.12 205 ALA A C 1
ATOM 1692 O O . ALA A 1 205 ? 8.926 6.511 -14.910 1.00 94.12 205 ALA A O 1
ATOM 1693 N N . LEU A 1 206 ? 10.824 6.538 -16.111 1.00 92.88 206 LEU A N 1
ATOM 1694 C CA . LEU A 1 206 ? 11.682 6.108 -15.004 1.00 92.88 206 LEU A CA 1
ATOM 1695 C C . LEU A 1 206 ? 11.557 7.024 -13.777 1.00 92.88 206 LEU A C 1
ATOM 1697 O O . LEU A 1 206 ? 11.543 6.529 -12.653 1.00 92.88 206 LEU A O 1
ATOM 1701 N N . SER A 1 207 ? 11.447 8.339 -13.987 1.00 93.75 207 SER A N 1
ATOM 1702 C CA . SER A 1 207 ? 11.243 9.321 -12.916 1.00 93.75 207 SER A CA 1
ATOM 1703 C C . SER A 1 207 ? 9.953 9.055 -12.140 1.00 93.75 207 SER A C 1
ATOM 1705 O O . SER A 1 207 ? 9.993 8.954 -10.919 1.00 93.75 207 SER A O 1
ATOM 1707 N N . VAL A 1 208 ? 8.842 8.838 -12.848 1.00 93.75 208 VAL A N 1
ATOM 1708 C CA . VAL A 1 208 ? 7.533 8.538 -12.248 1.00 93.75 208 VAL A CA 1
ATOM 1709 C C . VAL A 1 208 ? 7.574 7.209 -11.493 1.00 93.75 208 VAL A C 1
ATOM 1711 O O . VAL A 1 208 ? 7.070 7.112 -10.378 1.00 93.75 208 VAL A O 1
ATOM 1714 N N . LEU A 1 209 ? 8.221 6.179 -12.051 1.00 94.69 209 LEU A N 1
ATOM 1715 C CA . LEU A 1 209 ? 8.371 4.901 -11.352 1.00 94.69 209 LEU A CA 1
ATOM 1716 C C . LEU A 1 209 ? 9.204 5.049 -10.070 1.00 94.69 209 LEU A C 1
ATOM 1718 O O . LEU A 1 209 ? 8.850 4.486 -9.036 1.00 94.69 209 LEU A O 1
ATOM 1722 N N . LYS A 1 210 ? 10.305 5.807 -10.113 1.00 94.94 210 LYS A N 1
ATOM 1723 C CA . LYS A 1 210 ? 11.126 6.082 -8.925 1.00 94.94 210 LYS A CA 1
ATOM 1724 C C . LYS A 1 210 ? 10.360 6.859 -7.859 1.00 94.94 210 LYS A C 1
ATOM 1726 O O . LYS A 1 210 ? 10.507 6.547 -6.679 1.00 94.94 210 LYS A O 1
ATOM 1731 N N . GLU A 1 211 ? 9.540 7.819 -8.271 1.00 93.88 211 GLU A N 1
ATOM 1732 C CA . GLU A 1 211 ? 8.671 8.583 -7.381 1.00 93.88 211 GLU A CA 1
ATOM 1733 C C . GLU A 1 211 ? 7.663 7.661 -6.685 1.00 93.88 211 GLU A C 1
ATOM 1735 O O . GLU A 1 211 ? 7.629 7.596 -5.458 1.00 93.88 211 GLU A O 1
ATOM 1740 N N . GLN A 1 212 ? 6.938 6.831 -7.441 1.00 93.44 212 GLN A N 1
ATOM 1741 C CA . GLN A 1 212 ? 5.996 5.847 -6.886 1.00 93.44 212 GLN A CA 1
ATOM 1742 C C . GLN A 1 212 ? 6.658 4.835 -5.937 1.00 93.44 212 GLN A C 1
ATOM 1744 O O . GLN A 1 212 ? 6.011 4.315 -5.024 1.00 93.44 212 GLN A O 1
ATOM 1749 N N . LEU A 1 213 ? 7.942 4.535 -6.138 1.00 93.81 213 LEU A N 1
ATOM 1750 C CA . LEU A 1 213 ? 8.725 3.649 -5.273 1.00 93.81 213 LEU A CA 1
ATOM 1751 C C . LEU A 1 213 ? 9.401 4.376 -4.094 1.00 93.81 213 LEU A C 1
ATOM 1753 O O . LEU A 1 213 ? 10.049 3.714 -3.280 1.00 93.81 213 LEU A O 1
ATOM 1757 N N . GLY A 1 214 ? 9.268 5.703 -3.994 1.00 92.06 214 GLY A N 1
ATOM 1758 C CA . GLY A 1 214 ? 9.846 6.514 -2.922 1.00 92.06 214 GLY A CA 1
ATOM 1759 C C . GLY A 1 214 ? 11.377 6.557 -2.945 1.00 92.06 214 GLY A C 1
ATOM 1760 O O . GLY A 1 214 ? 12.006 6.541 -1.884 1.00 92.06 214 GLY A O 1
ATOM 1761 N N . VAL A 1 215 ? 11.973 6.533 -4.143 1.00 93.50 215 VAL A N 1
ATOM 1762 C CA . VAL A 1 215 ? 13.428 6.442 -4.379 1.00 93.50 215 VAL A CA 1
ATOM 1763 C C . VAL A 1 215 ? 13.924 7.450 -5.422 1.00 93.50 215 VAL A C 1
ATOM 1765 O O . VAL A 1 215 ? 14.917 7.191 -6.100 1.00 93.50 215 VAL A O 1
ATOM 1768 N N . THR A 1 216 ? 13.240 8.588 -5.569 1.00 90.31 216 THR A N 1
ATOM 1769 C CA . THR A 1 216 ? 13.562 9.648 -6.545 1.00 90.31 216 THR A CA 1
ATOM 1770 C C . THR A 1 216 ? 15.040 10.038 -6.513 1.00 90.31 216 THR A C 1
ATOM 1772 O O . THR A 1 216 ? 15.712 9.961 -7.542 1.00 90.31 216 THR A O 1
ATOM 1775 N N . ASP A 1 217 ? 15.566 10.326 -5.320 1.00 88.81 217 ASP A N 1
ATOM 1776 C CA . ASP A 1 217 ? 16.953 10.771 -5.115 1.00 88.81 217 ASP A CA 1
ATOM 1777 C C . ASP A 1 217 ? 17.955 9.613 -4.986 1.00 88.81 217 ASP A C 1
ATOM 1779 O O . ASP A 1 217 ? 19.140 9.814 -4.723 1.00 88.81 217 ASP A O 1
ATOM 1783 N N . GLN A 1 218 ? 17.497 8.370 -5.163 1.00 90.25 218 GLN A N 1
ATOM 1784 C CA . GLN A 1 218 ? 18.349 7.188 -5.110 1.00 90.25 218 GLN A CA 1
ATOM 1785 C C . GLN A 1 218 ? 18.646 6.661 -6.516 1.00 90.25 218 GLN A C 1
ATOM 1787 O O . GLN A 1 218 ? 17.887 6.834 -7.477 1.00 90.25 218 GLN A O 1
ATOM 1792 N N . TYR A 1 219 ? 19.765 5.941 -6.619 1.00 92.44 219 TYR A N 1
ATOM 1793 C CA . TYR A 1 219 ? 20.198 5.261 -7.840 1.00 92.44 219 TYR A CA 1
ATOM 1794 C C . TYR A 1 219 ? 20.322 6.222 -9.039 1.00 92.44 219 TYR A C 1
ATOM 1796 O O . TYR A 1 219 ? 19.575 6.074 -10.009 1.00 92.44 219 TYR A O 1
ATOM 1804 N N . PRO A 1 220 ? 21.223 7.224 -8.997 1.00 89.25 220 PRO A N 1
ATOM 1805 C CA . PRO A 1 220 ? 21.334 8.236 -10.055 1.00 89.25 220 PRO A CA 1
ATOM 1806 C C . PRO A 1 220 ? 21.509 7.604 -11.443 1.00 89.25 220 PRO A C 1
ATOM 1808 O O . PRO A 1 220 ? 20.905 8.048 -12.416 1.00 89.25 220 PRO A O 1
ATOM 1811 N N . ASN A 1 221 ? 22.230 6.485 -11.509 1.00 91.50 221 ASN A N 1
ATOM 1812 C CA . ASN A 1 221 ? 22.384 5.693 -12.718 1.00 91.50 221 ASN A CA 1
ATOM 1813 C C . ASN A 1 221 ? 21.280 4.633 -12.837 1.00 91.50 221 ASN A C 1
ATOM 1815 O O . ASN A 1 221 ? 21.028 3.868 -11.899 1.00 91.50 221 ASN A O 1
ATOM 1819 N N . TYR A 1 222 ? 20.691 4.500 -14.031 1.00 92.25 222 TYR A N 1
ATOM 1820 C CA . TYR A 1 222 ? 19.704 3.448 -14.322 1.00 92.25 222 TYR A CA 1
ATOM 1821 C C . TYR A 1 222 ? 20.241 2.042 -14.023 1.00 92.25 222 TYR A C 1
ATOM 1823 O O . TYR A 1 222 ? 19.499 1.196 -13.530 1.00 92.25 222 TYR A O 1
ATOM 1831 N N . TYR A 1 223 ? 21.535 1.801 -14.259 1.00 93.00 223 TYR A N 1
ATOM 1832 C CA . TYR A 1 223 ? 22.176 0.521 -13.956 1.00 93.00 223 TYR A CA 1
ATOM 1833 C C . TYR A 1 223 ? 21.995 0.105 -12.487 1.00 93.00 223 TYR A C 1
ATOM 1835 O O . TYR A 1 223 ? 21.616 -1.036 -12.216 1.00 93.00 223 TYR A O 1
ATOM 1843 N N . ASP A 1 224 ? 22.188 1.027 -11.539 1.00 94.38 224 ASP A N 1
ATOM 1844 C CA . ASP A 1 224 ? 22.021 0.737 -10.113 1.00 94.38 224 ASP A CA 1
ATOM 1845 C C . ASP A 1 224 ? 20.560 0.484 -9.751 1.00 94.38 224 ASP A C 1
ATOM 1847 O O . ASP A 1 224 ? 20.268 -0.446 -8.996 1.00 94.38 224 ASP A O 1
ATOM 1851 N N . PHE A 1 225 ? 19.638 1.256 -10.334 1.00 95.56 225 PHE A N 1
ATOM 1852 C CA . PHE A 1 225 ? 18.203 1.050 -10.145 1.00 95.56 225 PHE A CA 1
ATOM 1853 C C . PHE A 1 225 ? 17.786 -0.328 -10.669 1.00 95.56 225 PHE A C 1
ATOM 1855 O O . PHE A 1 225 ? 17.170 -1.122 -9.957 1.00 95.56 225 PHE A O 1
ATOM 1862 N N . LYS A 1 226 ? 18.209 -0.678 -11.886 1.00 95.38 226 LYS A N 1
ATOM 1863 C CA . LYS A 1 226 ? 17.953 -1.987 -12.484 1.00 95.38 226 LYS A CA 1
ATOM 1864 C C . LYS A 1 226 ? 18.520 -3.117 -11.628 1.00 95.38 226 LYS A C 1
ATOM 1866 O O . LYS A 1 226 ? 17.810 -4.079 -11.347 1.00 95.38 226 LYS A O 1
ATOM 1871 N N . ARG A 1 227 ? 19.769 -2.990 -11.173 1.00 95.12 227 ARG A N 1
ATOM 1872 C CA . ARG A 1 227 ? 20.463 -4.012 -10.379 1.00 95.12 227 ARG A CA 1
ATOM 1873 C C . ARG A 1 227 ? 19.872 -4.208 -8.986 1.00 95.12 227 ARG A C 1
ATOM 1875 O O . ARG A 1 227 ? 19.792 -5.345 -8.532 1.00 95.12 227 ARG A O 1
ATOM 1882 N N . ARG A 1 228 ? 19.494 -3.130 -8.298 1.00 94.81 228 ARG A N 1
ATOM 1883 C CA . ARG A 1 228 ? 19.089 -3.172 -6.880 1.00 94.81 228 ARG A CA 1
ATOM 1884 C C . ARG A 1 228 ? 17.574 -3.228 -6.672 1.00 94.81 228 ARG A C 1
ATOM 1886 O O . ARG A 1 228 ? 17.136 -3.664 -5.611 1.00 94.81 228 ARG A O 1
ATOM 1893 N N . VAL A 1 229 ? 16.788 -2.810 -7.665 1.00 95.56 229 VAL A N 1
ATOM 1894 C CA . VAL A 1 229 ? 15.322 -2.720 -7.577 1.00 95.56 229 VAL A CA 1
ATOM 1895 C C . VAL A 1 229 ? 14.659 -3.681 -8.556 1.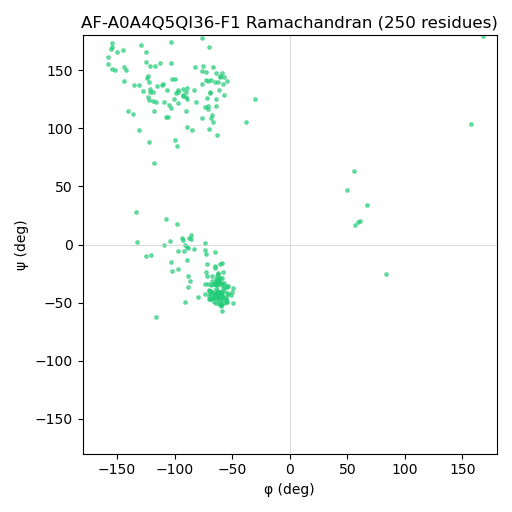00 95.56 229 VAL A C 1
ATOM 1897 O O . VAL A 1 229 ? 13.968 -4.610 -8.139 1.00 95.56 229 VAL A O 1
ATOM 1900 N N . LEU A 1 230 ? 14.891 -3.494 -9.857 1.00 96.25 230 LEU A N 1
ATOM 1901 C CA . LEU A 1 230 ? 14.120 -4.191 -10.888 1.00 96.25 230 LEU A CA 1
ATOM 1902 C C . LEU A 1 230 ? 14.488 -5.669 -11.025 1.00 96.25 230 LEU A C 1
ATOM 1904 O O . LEU A 1 230 ? 13.592 -6.491 -11.177 1.00 96.25 230 LEU A O 1
ATOM 1908 N N . LEU A 1 231 ? 15.776 -6.022 -10.993 1.00 95.88 231 LEU A N 1
ATOM 1909 C CA . LEU A 1 231 ? 16.219 -7.415 -11.118 1.00 95.88 231 LEU A CA 1
ATOM 1910 C C . LEU A 1 231 ? 15.760 -8.278 -9.929 1.00 95.88 231 LEU A C 1
ATOM 1912 O O . LEU A 1 231 ? 15.151 -9.314 -10.191 1.00 95.88 231 LEU A O 1
ATOM 1916 N N . PRO A 1 232 ? 15.953 -7.867 -8.656 1.00 95.88 232 PRO A N 1
ATOM 1917 C CA . PRO A 1 232 ? 15.459 -8.641 -7.517 1.00 95.88 232 PRO A CA 1
ATOM 1918 C C . PRO A 1 232 ? 13.938 -8.825 -7.535 1.00 95.88 232 PRO A C 1
ATOM 1920 O O . PRO A 1 232 ? 13.453 -9.930 -7.304 1.00 95.88 232 PRO A O 1
ATOM 1923 N N . ALA A 1 233 ? 13.185 -7.765 -7.856 1.00 96.75 233 ALA A N 1
ATOM 1924 C CA . ALA A 1 233 ? 11.730 -7.841 -7.941 1.00 96.75 233 ALA A CA 1
ATOM 1925 C C . ALA A 1 233 ? 11.263 -8.724 -9.110 1.00 96.75 233 ALA A C 1
ATOM 1927 O O . ALA A 1 233 ? 10.359 -9.534 -8.935 1.00 96.75 233 ALA A O 1
ATOM 1928 N N . HIS A 1 234 ? 11.899 -8.623 -10.282 1.00 95.50 234 HIS A N 1
ATOM 1929 C CA . HIS A 1 234 ? 11.621 -9.506 -11.417 1.00 95.50 234 HIS A CA 1
ATOM 1930 C C . HIS A 1 234 ? 11.831 -10.973 -11.035 1.00 95.50 234 HIS A C 1
ATOM 1932 O O . HIS A 1 234 ? 10.945 -11.789 -11.271 1.00 95.50 234 HIS A O 1
ATOM 1938 N N . GLU A 1 235 ? 12.972 -11.319 -10.438 1.00 94.69 235 GLU A N 1
ATOM 1939 C CA . GLU A 1 235 ? 13.276 -12.711 -10.094 1.00 94.69 235 GLU A CA 1
ATOM 1940 C C . GLU A 1 235 ? 12.296 -13.279 -9.066 1.00 94.69 235 GLU A C 1
ATOM 1942 O O . GLU A 1 235 ? 11.825 -14.401 -9.238 1.00 94.69 235 GLU A O 1
ATOM 1947 N N . GLU A 1 236 ? 11.928 -12.489 -8.055 1.00 95.00 236 GLU A N 1
ATOM 1948 C CA . GLU A 1 236 ? 10.953 -12.908 -7.052 1.00 95.00 236 GLU A CA 1
ATOM 1949 C C . GLU A 1 236 ? 9.542 -13.091 -7.637 1.00 95.00 236 GLU A C 1
ATOM 1951 O O . GLU A 1 236 ? 8.891 -14.102 -7.359 1.00 95.00 236 GLU A O 1
ATOM 1956 N N . LEU A 1 237 ? 9.068 -12.152 -8.464 1.00 95.25 237 LEU A N 1
ATOM 1957 C CA . LEU A 1 237 ? 7.735 -12.233 -9.073 1.00 95.25 237 LEU A CA 1
ATOM 1958 C C . LEU A 1 237 ? 7.641 -13.341 -10.117 1.00 95.25 237 LEU A C 1
ATOM 1960 O O . LEU A 1 237 ? 6.639 -14.048 -10.160 1.00 95.25 237 LEU A O 1
ATOM 1964 N N . LEU A 1 238 ? 8.686 -13.540 -10.921 1.00 94.19 238 LEU A N 1
ATOM 1965 C CA . LEU A 1 238 ? 8.728 -14.618 -11.908 1.00 94.19 238 LEU A CA 1
ATOM 1966 C C . LEU A 1 238 ? 8.531 -15.998 -11.260 1.00 94.19 238 LEU A C 1
ATOM 1968 O O . LEU A 1 238 ? 7.971 -16.894 -11.882 1.00 94.19 238 LEU A O 1
ATOM 1972 N N . GLU A 1 239 ? 8.999 -16.180 -10.024 1.00 90.56 239 GLU A N 1
ATOM 1973 C CA . GLU A 1 239 ? 8.921 -17.458 -9.311 1.00 90.56 239 GLU A CA 1
ATOM 1974 C C . GLU A 1 239 ? 7.605 -17.652 -8.549 1.00 90.56 239 GLU A C 1
ATOM 1976 O O . GLU A 1 239 ? 7.148 -18.787 -8.408 1.00 90.56 239 GLU A O 1
ATOM 1981 N N . LYS A 1 240 ? 7.000 -16.568 -8.051 1.00 90.44 240 LYS A N 1
ATOM 1982 C CA . LYS A 1 240 ? 5.931 -16.646 -7.039 1.00 90.44 240 LYS A CA 1
ATOM 1983 C C . LYS A 1 240 ? 4.630 -15.949 -7.413 1.00 90.44 240 LYS A C 1
ATOM 1985 O O . LYS A 1 240 ? 3.652 -16.082 -6.678 1.00 90.44 240 LYS A O 1
ATOM 1990 N N . ALA A 1 241 ? 4.614 -15.169 -8.491 1.00 92.50 241 ALA A N 1
ATOM 1991 C CA . ALA A 1 241 ? 3.500 -14.291 -8.803 1.00 92.50 241 ALA A CA 1
ATOM 1992 C C . ALA A 1 241 ? 2.725 -14.688 -10.059 1.00 92.50 241 ALA A C 1
ATOM 1994 O O . ALA A 1 241 ? 3.226 -15.335 -10.976 1.00 92.50 241 ALA A O 1
ATOM 1995 N N . ASP A 1 242 ? 1.467 -14.258 -10.103 1.00 92.88 242 ASP A N 1
ATOM 1996 C CA . ASP A 1 242 ? 0.556 -14.443 -11.231 1.00 92.88 242 ASP A CA 1
ATOM 1997 C C . ASP A 1 242 ? 0.727 -13.377 -12.331 1.00 92.88 242 ASP A C 1
ATOM 1999 O O . ASP A 1 242 ? 0.048 -13.433 -13.361 1.00 92.88 242 ASP A O 1
ATOM 2003 N N . CYS A 1 243 ? 1.603 -12.396 -12.109 1.00 92.19 243 CYS A N 1
ATOM 2004 C CA . CYS A 1 243 ? 2.117 -11.462 -13.104 1.00 92.19 243 CYS A CA 1
ATOM 2005 C C . CYS A 1 243 ? 3.526 -10.988 -12.716 1.00 92.19 243 CYS A C 1
ATOM 2007 O O . CYS A 1 243 ? 3.883 -10.919 -11.540 1.00 92.19 243 CYS A O 1
ATOM 2009 N N . TRP A 1 244 ? 4.336 -10.675 -13.724 1.00 92.94 244 TRP A N 1
ATOM 2010 C CA . TRP A 1 244 ? 5.727 -10.248 -13.579 1.00 92.94 244 TRP A CA 1
ATOM 2011 C C . TRP A 1 244 ? 6.139 -9.406 -14.798 1.00 92.94 244 TRP A C 1
ATOM 2013 O O . TRP A 1 244 ? 5.414 -9.349 -15.791 1.00 92.94 244 TRP A O 1
ATOM 2023 N N . PHE A 1 245 ? 7.294 -8.744 -14.724 1.00 92.00 245 PHE A N 1
ATOM 2024 C CA . PHE A 1 245 ? 7.863 -7.947 -15.817 1.00 92.00 245 PHE A CA 1
ATOM 2025 C C . PHE A 1 245 ? 9.263 -8.451 -16.176 1.00 92.00 245 PHE A C 1
ATOM 2027 O O . PHE A 1 245 ? 10.021 -8.858 -15.296 1.00 92.00 245 PHE A O 1
ATOM 2034 N N . ASN A 1 246 ? 9.635 -8.398 -17.457 1.00 90.69 246 ASN A N 1
ATOM 2035 C CA . ASN A 1 246 ? 10.932 -8.889 -17.917 1.00 90.69 246 ASN A CA 1
ATOM 2036 C C . ASN A 1 246 ? 11.960 -7.763 -18.073 1.00 90.69 246 ASN A C 1
ATOM 2038 O O . ASN A 1 246 ? 12.213 -7.299 -19.182 1.00 90.69 246 ASN A O 1
ATOM 2042 N N . CYS A 1 247 ? 12.646 -7.392 -16.992 1.00 89.81 247 CYS A N 1
ATOM 2043 C CA . CYS A 1 247 ? 13.711 -6.386 -17.080 1.00 89.81 247 CYS A CA 1
ATOM 2044 C C . CYS A 1 247 ? 15.016 -6.879 -17.736 1.00 89.81 247 CYS A C 1
ATOM 2046 O O . CYS A 1 247 ? 15.979 -6.121 -17.840 1.00 89.81 247 CYS A O 1
ATOM 2048 N N . LYS A 1 248 ? 15.075 -8.142 -18.183 1.00 88.31 248 LYS A N 1
ATOM 2049 C CA . LYS A 1 248 ? 16.200 -8.711 -18.950 1.00 88.31 248 LYS A CA 1
ATOM 2050 C C . LYS A 1 248 ? 15.942 -8.691 -20.466 1.00 88.31 248 LYS A C 1
ATOM 2052 O O . LYS A 1 248 ? 16.830 -9.075 -21.223 1.00 88.31 248 LYS A O 1
ATOM 2057 N N . GLY A 1 249 ? 14.745 -8.289 -20.902 1.00 84.44 249 GLY A N 1
ATOM 2058 C CA . GLY A 1 249 ? 14.409 -8.126 -22.316 1.00 84.44 249 GLY A CA 1
ATOM 2059 C C . GLY A 1 249 ? 15.204 -6.991 -22.962 1.00 84.44 249 GLY A C 1
ATOM 2060 O O . GLY A 1 249 ? 15.618 -6.059 -22.276 1.00 84.44 249 GLY A O 1
ATOM 2061 N N . LYS A 1 250 ? 15.428 -7.083 -24.278 1.00 74.62 250 LYS A N 1
ATOM 2062 C CA . LYS A 1 250 ? 16.071 -6.009 -25.053 1.00 74.62 250 LYS A CA 1
ATOM 2063 C C . LYS A 1 250 ? 15.195 -4.754 -25.139 1.00 74.62 250 LYS A C 1
ATOM 2065 O O . LYS A 1 250 ? 15.736 -3.662 -25.221 1.00 74.62 250 LYS A O 1
ATOM 2070 N N . ASP A 1 251 ? 13.879 -4.938 -25.052 1.00 73.56 251 ASP A N 1
ATOM 2071 C CA . ASP A 1 251 ? 12.869 -3.888 -25.221 1.00 73.56 251 ASP A CA 1
ATOM 2072 C C . ASP A 1 251 ? 12.365 -3.314 -23.880 1.00 73.56 251 ASP A C 1
ATOM 2074 O O . ASP A 1 251 ? 11.282 -2.734 -23.829 1.00 73.56 251 ASP A O 1
ATOM 2078 N N . PHE A 1 252 ? 13.109 -3.533 -22.783 1.00 73.19 252 PHE A N 1
ATOM 2079 C CA . PHE A 1 252 ? 12.763 -3.067 -21.434 1.00 73.19 252 PHE A CA 1
ATOM 2080 C C . PHE A 1 252 ? 13.557 -1.830 -21.011 1.00 73.19 252 PHE A C 1
ATOM 2082 O O . PHE A 1 252 ? 14.809 -1.887 -21.072 1.00 73.19 252 PHE A O 1
#

Foldseek 3Di:
DDDDDDDDDDDDPPPQDAAEDPDFDKFKWFLCVLLPFDAAFLLLLLVVLQVSSQCRVLLVCLQVPHDSCPDPQNPPDQKGKDKFFVVSRDDPVCVVVNVVSLVVQQPAWDWAWDAPPVRDIDIDIHGLWDWDFDPDDDNRGIIMIMDGPVSSCNTRHFDADPPPRGGDRMFMFTSCQLNVDPGLLLNSVRRVQRSCVVVVDDDDDPCSSCRSNNNNVHDPDPVCCCVPRQVSSQVSCVRYHPDHDDPVDPVD

Mean predicted aligned error: 7.67 Å

pLDDT: mean 86.82, std 15.02, range [31.83, 97.31]

Sequence (252 aa):
MAKSDKVGKETVKRKRIIMLPEVKNYIIQPNRITNAVYSYTLIQEKIFTAIMFYLQEPINQSMKNVNIHQLDLFTKSEKVRLTIPLREIAKPRQYGEVKEAMQQMAGIVINIPYLDANEKKRKKITNLFNFDVPEQAEYQSSVIIEMEKMVAEILIDIDKDPTNLRPINYTRYIYEIAQNSRNKYTARLYKIISSWKKKGGFIIALSVLKEQLGVTDQYPNYYDFKRRVLLPAHEELLEKADCWFNCKGKDF

Nearest PDB structures (foldseek):
  7q5p-assembly1_C  TM=3.731E-01  e=3.253E+00  Pseudomonas protegens Pf-5
  6h3n-assembly1_B  TM=3.462E-01  e=6.593E+00  Pseudomonas aeruginosa PAO1
  8w1o-assembly1_N  TM=2.207E-01  e=8.849E+00  Bluetongue virus (serotype 1 / isolate South Africa)
  3hyk-assembly1_B  TM=1.382E-01  e=4.912E+00  Bacillus anthracis

Secondary structure (DSSP, 8-state):
---------------------SS-PEEEEEHHHHT------HHHHHHHHHHHHHTHHHHHHHHTT--GGGSHHHHS-SEEEEEEEHHHHS-GGGHHHHHHHHHHHHT-EEEEEEE-TTS-EEEEEEES-EEE--SS--TT-EEEEEEEHHHHHHHHPPPB-TTT--B-SEEEEEHHHHHT-SSHHHHHHHHHHHHHGGGS-----HHHHHHHTT-TTS-SSHHHHIIIIIHHHHHHHHHH-S----TTSTT-